Protein AF-A0A813DAJ4-F1 (afdb_monomer_lite)

Structure (mmCIF, N/CA/C/O backbone):
data_AF-A0A813DAJ4-F1
#
_entry.id   AF-A0A813DAJ4-F1
#
loop_
_atom_site.group_PDB
_atom_site.id
_atom_site.type_symbol
_atom_site.label_atom_id
_atom_site.label_alt_id
_atom_site.label_comp_id
_atom_site.label_asym_id
_atom_site.label_entity_id
_atom_site.label_seq_id
_atom_site.pdbx_PDB_ins_code
_atom_site.Cartn_x
_atom_site.Cartn_y
_atom_site.Cartn_z
_atom_site.occupancy
_atom_site.B_iso_or_equiv
_atom_site.auth_seq_id
_atom_site.auth_comp_id
_atom_site.auth_asym_id
_atom_site.auth_atom_id
_atom_site.pdbx_PDB_model_num
ATOM 1 N N . MET A 1 1 ? 4.295 21.804 25.447 1.00 29.47 1 MET A N 1
ATOM 2 C CA . MET A 1 1 ? 5.187 20.622 25.425 1.00 29.47 1 MET A CA 1
ATOM 3 C C . MET A 1 1 ? 5.574 20.317 23.984 1.00 29.47 1 MET A C 1
ATOM 5 O O . MET A 1 1 ? 4.681 19.990 23.209 1.00 29.47 1 MET A O 1
ATOM 9 N N . PRO A 1 2 ? 6.843 20.490 23.582 1.00 28.36 2 PRO A N 1
ATOM 10 C CA . PRO A 1 2 ? 7.238 20.336 22.188 1.00 28.36 2 PRO A CA 1
ATOM 11 C C . PRO A 1 2 ? 7.356 18.849 21.825 1.00 28.36 2 PRO A C 1
ATOM 13 O O . PRO A 1 2 ? 8.082 18.080 22.455 1.00 28.36 2 PRO A O 1
ATOM 16 N N . GLY A 1 3 ? 6.572 18.446 20.825 1.00 24.02 3 GLY A N 1
ATOM 17 C CA . GLY A 1 3 ? 6.503 17.087 20.307 1.00 24.02 3 GLY A CA 1
ATOM 18 C C . GLY A 1 3 ? 7.731 16.734 19.474 1.00 24.02 3 GLY A C 1
ATOM 19 O O . GLY A 1 3 ? 8.062 17.405 18.500 1.00 24.02 3 GLY A O 1
ATOM 20 N N . TRP A 1 4 ? 8.381 15.638 19.848 1.00 24.30 4 TRP A N 1
ATOM 21 C CA . TRP A 1 4 ? 9.492 15.049 19.115 1.00 24.30 4 TRP A CA 1
ATOM 22 C C . TRP A 1 4 ? 8.989 14.418 17.809 1.00 24.30 4 TRP A C 1
ATOM 24 O O . TRP A 1 4 ? 8.464 13.304 17.787 1.00 24.30 4 TRP A O 1
ATOM 34 N N . LEU A 1 5 ? 9.157 15.139 16.700 1.00 25.02 5 LEU A N 1
ATOM 35 C CA . LEU A 1 5 ? 8.985 14.626 15.342 1.00 25.02 5 LEU A CA 1
ATOM 36 C C . LEU A 1 5 ? 10.196 13.759 14.968 1.00 25.02 5 LEU A C 1
ATOM 38 O O . LEU A 1 5 ? 11.207 14.238 14.458 1.00 25.02 5 LEU A O 1
ATOM 42 N N . PHE A 1 6 ? 10.085 12.452 15.205 1.00 24.00 6 PHE A N 1
ATOM 43 C CA . PHE A 1 6 ? 11.021 11.467 14.665 1.00 24.00 6 PHE A CA 1
ATOM 44 C C . PHE A 1 6 ? 10.925 11.444 13.129 1.00 24.00 6 PHE A C 1
ATOM 46 O O . PHE A 1 6 ? 9.997 10.870 12.555 1.00 24.00 6 PHE A O 1
ATOM 53 N N . ARG A 1 7 ? 11.916 12.029 12.443 1.00 24.34 7 ARG A N 1
ATOM 54 C CA . ARG A 1 7 ? 12.156 11.799 11.010 1.00 24.34 7 ARG A CA 1
ATOM 55 C C . ARG A 1 7 ? 12.558 10.334 10.811 1.00 24.34 7 ARG A C 1
ATOM 57 O O . ARG A 1 7 ? 13.688 9.958 11.107 1.00 24.34 7 ARG A O 1
ATOM 64 N N . ARG A 1 8 ? 11.658 9.493 10.294 1.00 28.64 8 ARG A N 1
ATOM 65 C CA . ARG A 1 8 ? 12.019 8.155 9.792 1.00 28.64 8 ARG A CA 1
ATOM 66 C C . ARG A 1 8 ? 12.205 8.195 8.280 1.00 28.64 8 ARG A C 1
ATOM 68 O O . ARG A 1 8 ? 11.282 8.512 7.535 1.00 28.64 8 ARG A O 1
ATOM 75 N N . ARG A 1 9 ? 13.420 7.852 7.848 1.00 24.86 9 ARG A N 1
ATOM 76 C CA . ARG A 1 9 ? 13.786 7.567 6.458 1.00 24.86 9 ARG A CA 1
ATOM 77 C C . ARG A 1 9 ? 13.126 6.239 6.073 1.00 24.86 9 ARG A C 1
ATOM 79 O O . ARG A 1 9 ? 13.472 5.201 6.628 1.00 24.86 9 ARG A O 1
ATOM 86 N N . TRP A 1 10 ? 12.153 6.277 5.169 1.00 27.45 10 TRP A N 1
ATOM 87 C CA . TRP A 1 10 ? 11.571 5.076 4.576 1.00 27.45 10 TRP A CA 1
ATOM 88 C C . TRP A 1 10 ? 12.562 4.526 3.548 1.00 27.45 10 TRP A C 1
ATOM 90 O O . TRP A 1 10 ? 12.692 5.066 2.453 1.00 27.45 10 TRP A O 1
ATOM 100 N N . LEU A 1 11 ? 13.307 3.486 3.919 1.00 27.77 11 LEU A N 1
ATOM 101 C CA . LEU A 1 11 ? 14.041 2.664 2.960 1.00 27.77 11 LEU A CA 1
ATOM 102 C C . LEU A 1 11 ? 13.094 1.553 2.507 1.00 27.77 11 LEU A C 1
ATOM 104 O O . LEU A 1 11 ? 12.784 0.636 3.265 1.00 27.77 11 LEU A O 1
ATOM 108 N N . CYS A 1 12 ? 12.595 1.682 1.280 1.00 29.56 12 CYS A N 1
ATOM 109 C CA . CYS A 1 12 ? 11.782 0.672 0.621 1.00 29.56 12 CYS A CA 1
ATOM 110 C C . CYS A 1 12 ? 12.673 -0.543 0.304 1.00 29.56 12 CYS A C 1
ATOM 112 O O . CYS A 1 12 ? 13.347 -0.579 -0.720 1.00 29.56 12 CYS A O 1
ATOM 114 N N . HIS A 1 13 ? 12.741 -1.510 1.221 1.00 34.41 13 HIS A N 1
ATOM 115 C CA . HIS A 1 13 ? 13.302 -2.837 0.956 1.00 34.41 13 HIS A CA 1
ATOM 116 C C . HIS A 1 13 ? 12.144 -3.800 0.684 1.00 34.41 13 HIS A C 1
ATOM 118 O O . HIS A 1 13 ? 11.577 -4.389 1.603 1.00 34.41 13 HIS A O 1
ATOM 124 N N . SER A 1 14 ? 11.742 -3.933 -0.576 1.00 36.38 14 SER A N 1
ATOM 125 C CA . SER A 1 14 ? 10.711 -4.882 -0.985 1.00 36.38 14 SER A CA 1
ATOM 126 C C . SER A 1 14 ? 11.294 -6.301 -1.026 1.00 36.38 14 SER A C 1
ATOM 128 O O . SER A 1 14 ? 12.022 -6.675 -1.935 1.00 36.38 14 SER A O 1
ATOM 130 N N . GLY A 1 15 ? 10.922 -7.146 -0.059 1.00 35.09 15 GLY A N 1
ATOM 131 C CA . GLY A 1 15 ? 11.171 -8.600 -0.070 1.00 35.09 15 GLY A CA 1
ATOM 132 C C . GLY A 1 15 ? 10.352 -9.369 -1.122 1.00 35.09 15 GLY A C 1
ATOM 133 O O . GLY A 1 15 ? 10.035 -10.539 -0.930 1.00 35.09 15 GLY A O 1
ATOM 134 N N . VAL A 1 16 ? 9.971 -8.704 -2.216 1.00 40.50 16 VAL A N 1
ATOM 135 C CA . VAL A 1 16 ? 9.106 -9.209 -3.298 1.00 40.50 16 VAL A CA 1
ATOM 136 C C . VAL A 1 16 ? 9.900 -10.071 -4.299 1.00 40.50 16 VAL A C 1
ATOM 138 O O . VAL A 1 16 ? 9.327 -10.848 -5.061 1.00 40.50 16 VAL A O 1
ATOM 141 N N . GLU A 1 17 ? 11.234 -10.010 -4.251 1.00 37.03 17 GLU A N 1
ATOM 142 C CA . GLU A 1 17 ? 12.135 -10.541 -5.284 1.00 37.03 17 GLU A CA 1
ATOM 143 C C . GLU A 1 17 ? 12.128 -12.074 -5.428 1.00 37.03 17 GLU A C 1
ATOM 145 O O . GLU A 1 17 ? 12.332 -12.580 -6.529 1.00 37.03 17 GLU A O 1
ATOM 150 N N . LYS A 1 18 ? 11.856 -12.836 -4.355 1.00 36.94 18 LYS A N 1
ATOM 151 C CA . LYS A 1 18 ? 11.845 -14.313 -4.419 1.00 36.94 18 LYS A CA 1
ATOM 152 C C . LYS A 1 18 ? 10.540 -14.901 -4.972 1.00 36.94 18 LYS A C 1
ATOM 154 O O . LYS A 1 18 ? 10.576 -15.981 -5.551 1.00 36.94 18 LYS A O 1
ATOM 159 N N . LYS A 1 19 ? 9.400 -14.208 -4.831 1.00 38.75 19 LYS A N 1
ATOM 160 C CA . LYS A 1 19 ? 8.083 -14.727 -5.262 1.00 38.75 19 LYS A CA 1
ATOM 161 C C . LYS A 1 19 ? 7.852 -14.592 -6.776 1.00 38.75 19 LYS A C 1
ATOM 163 O O . LYS A 1 19 ? 7.187 -15.439 -7.364 1.00 38.75 19 LYS A O 1
ATOM 168 N N . TRP A 1 20 ? 8.461 -13.596 -7.426 1.00 39.12 20 TRP A N 1
ATOM 169 C CA . TRP A 1 20 ? 8.343 -13.372 -8.879 1.00 39.12 20 TRP A CA 1
ATOM 170 C C . TRP A 1 20 ? 8.865 -14.543 -9.735 1.00 39.12 20 TRP A C 1
ATOM 172 O O . TRP A 1 20 ? 8.300 -14.850 -10.783 1.00 39.12 20 TRP A O 1
ATOM 182 N N . LEU A 1 21 ? 9.920 -15.226 -9.276 1.00 36.81 21 LEU A N 1
ATOM 183 C CA . LEU A 1 21 ? 10.571 -16.318 -10.015 1.00 36.81 21 LEU A CA 1
ATOM 184 C C . LEU A 1 21 ? 9.794 -17.644 -9.982 1.00 36.81 21 LEU A C 1
ATOM 186 O O . LEU A 1 21 ? 10.039 -18.497 -10.825 1.00 36.81 21 LEU A O 1
ATOM 190 N N . GLN A 1 22 ? 8.874 -17.828 -9.030 1.00 39.41 22 GLN A N 1
ATOM 191 C CA . GLN A 1 22 ? 8.074 -19.056 -8.916 1.00 39.41 22 GLN A CA 1
ATOM 192 C C . GLN A 1 22 ? 6.700 -18.941 -9.592 1.00 39.41 22 GLN A C 1
ATOM 194 O O . GLN A 1 22 ? 6.126 -19.956 -9.970 1.00 39.41 22 GLN A O 1
ATOM 199 N N . ALA A 1 23 ? 6.169 -17.724 -9.754 1.00 38.00 23 ALA A N 1
ATOM 200 C CA . ALA A 1 23 ? 4.811 -17.504 -10.258 1.00 38.00 23 ALA A CA 1
ATOM 201 C C . ALA A 1 23 ? 4.714 -17.395 -11.789 1.00 38.00 23 ALA A C 1
ATOM 203 O O . ALA A 1 23 ? 3.631 -17.553 -12.348 1.00 38.00 23 ALA A O 1
ATOM 204 N N . THR A 1 24 ? 5.825 -17.136 -12.482 1.00 37.53 24 THR A N 1
ATOM 205 C CA . THR A 1 24 ? 5.839 -17.078 -13.946 1.00 37.53 24 THR A CA 1
ATOM 206 C C . THR A 1 24 ? 6.279 -18.434 -14.495 1.00 37.53 24 THR A C 1
ATOM 208 O O . THR A 1 24 ? 7.462 -18.715 -14.661 1.00 37.53 24 THR A O 1
ATOM 211 N N . GLY A 1 25 ? 5.319 -19.323 -14.747 1.00 35.84 25 GLY A N 1
ATOM 212 C CA . GLY A 1 25 ? 5.537 -20.452 -15.647 1.00 35.84 25 GLY A CA 1
ATOM 213 C C . GLY A 1 25 ? 5.698 -19.903 -17.061 1.00 35.84 25 GLY A C 1
ATOM 214 O O . GLY A 1 25 ? 4.705 -19.716 -17.754 1.00 35.84 25 GLY A O 1
ATOM 215 N N . TRP A 1 26 ? 6.926 -19.564 -17.457 1.00 40.44 26 TRP A N 1
ATOM 216 C CA . TRP A 1 26 ? 7.232 -19.126 -18.820 1.00 40.44 26 TRP A CA 1
ATOM 217 C C . TRP A 1 26 ? 7.076 -20.327 -19.765 1.00 40.44 26 TRP A C 1
ATOM 219 O O . TRP A 1 26 ? 7.840 -21.288 -19.633 1.00 40.44 26 TRP A O 1
ATOM 229 N N . PRO A 1 27 ? 6.127 -20.318 -20.717 1.00 32.41 27 PRO A N 1
ATOM 230 C CA . PRO A 1 27 ? 6.049 -21.376 -21.709 1.00 32.41 27 PRO A CA 1
ATOM 231 C C . PRO A 1 27 ? 7.229 -21.208 -22.679 1.00 32.41 27 PRO A C 1
ATOM 233 O O . PRO A 1 27 ? 7.317 -20.203 -23.378 1.00 32.41 27 PRO A O 1
ATOM 236 N N . GLY A 1 28 ? 8.160 -22.172 -22.697 1.00 34.47 28 GLY A N 1
ATOM 237 C CA . GLY A 1 28 ? 9.144 -22.297 -23.785 1.00 34.47 28 GLY A CA 1
ATOM 238 C C . GLY A 1 28 ? 10.635 -22.385 -23.434 1.00 34.47 28 GLY A C 1
ATOM 239 O O . GLY A 1 28 ? 11.449 -22.300 -24.349 1.00 34.47 28 GLY A O 1
ATOM 240 N N . LEU A 1 29 ? 11.045 -22.577 -22.174 1.00 32.44 29 LEU A N 1
ATOM 241 C CA . LEU A 1 29 ? 12.466 -22.798 -21.843 1.00 32.44 29 LEU A CA 1
ATOM 242 C C . LEU A 1 29 ? 12.697 -24.155 -21.174 1.00 32.44 29 LEU A C 1
ATOM 244 O O . LEU A 1 29 ? 12.070 -24.488 -20.170 1.00 32.44 29 LEU A O 1
ATOM 248 N N . SER A 1 30 ? 13.610 -24.941 -21.752 1.00 32.84 30 SER A N 1
ATOM 249 C CA . SER A 1 30 ? 13.947 -26.283 -21.284 1.00 32.84 30 SER A CA 1
ATOM 250 C C . SER A 1 30 ? 14.668 -26.264 -19.920 1.00 32.84 30 SER A C 1
ATOM 252 O O . SER A 1 30 ? 15.433 -25.336 -19.632 1.00 32.84 30 SER A O 1
ATOM 254 N N . PRO A 1 31 ? 14.493 -27.295 -19.067 1.00 33.75 31 PRO A N 1
ATOM 255 C CA . PRO A 1 31 ? 15.014 -27.303 -17.691 1.00 33.75 31 PRO A CA 1
ATOM 256 C C . PRO A 1 31 ? 16.548 -27.374 -17.532 1.00 33.75 31 PRO A C 1
ATOM 258 O O . PRO A 1 31 ? 17.041 -27.334 -16.403 1.00 33.75 31 PRO A O 1
ATOM 261 N N . SER A 1 32 ? 17.327 -27.489 -18.614 1.00 30.53 32 SER A N 1
ATOM 262 C CA . SER A 1 32 ? 18.745 -27.887 -18.570 1.00 30.53 32 SER A CA 1
ATOM 263 C C . SER A 1 32 ? 19.776 -26.745 -18.568 1.00 30.53 32 SER A C 1
ATOM 265 O O . SER A 1 32 ? 20.974 -27.004 -18.654 1.00 30.53 32 SER A O 1
ATOM 267 N N . ARG A 1 33 ? 19.375 -25.476 -18.397 1.00 35.00 33 ARG A N 1
ATOM 268 C CA . ARG A 1 33 ? 20.321 -24.350 -18.215 1.00 35.00 33 ARG A CA 1
ATOM 269 C C . ARG A 1 33 ? 19.955 -23.460 -17.027 1.00 35.00 33 ARG A C 1
ATOM 271 O O . ARG A 1 33 ? 19.502 -22.333 -17.199 1.00 35.00 33 ARG A O 1
ATOM 278 N N . ARG A 1 34 ? 20.223 -23.920 -15.802 1.00 39.16 34 ARG A N 1
ATOM 279 C CA . ARG A 1 34 ? 20.271 -23.033 -14.623 1.00 39.16 34 ARG A CA 1
ATOM 280 C C . ARG A 1 34 ? 21.633 -22.338 -14.543 1.00 39.16 34 ARG A C 1
ATOM 282 O O . ARG A 1 34 ? 22.465 -22.664 -13.706 1.00 39.16 34 ARG A O 1
ATOM 289 N N . LEU A 1 35 ? 21.864 -21.378 -15.438 1.00 34.12 35 LEU A N 1
ATOM 290 C CA . LEU A 1 35 ? 22.894 -20.354 -15.244 1.00 34.12 35 LEU A CA 1
ATOM 291 C C . LEU A 1 35 ? 22.367 -19.340 -14.223 1.00 34.12 35 LEU A C 1
ATOM 293 O O . LEU A 1 35 ? 21.232 -18.886 -14.352 1.00 34.12 35 LEU A O 1
ATOM 297 N N . GLY A 1 36 ? 23.185 -19.004 -13.223 1.00 35.69 36 GLY A N 1
ATOM 298 C CA . GLY A 1 36 ? 22.842 -18.124 -12.102 1.00 35.69 36 GLY A CA 1
ATOM 299 C C . GLY A 1 36 ? 22.086 -16.860 -12.520 1.00 35.69 36 GLY A C 1
ATOM 300 O O . GLY A 1 36 ? 22.655 -15.894 -13.028 1.00 35.69 36 GLY A O 1
ATOM 301 N N . THR A 1 37 ? 20.776 -16.864 -12.298 1.00 36.06 37 THR A N 1
ATOM 302 C CA . THR A 1 37 ? 19.895 -15.719 -12.509 1.00 36.06 37 THR A CA 1
ATOM 303 C C . THR A 1 37 ? 19.961 -14.808 -11.292 1.00 36.06 37 THR A C 1
ATOM 305 O O . THR A 1 37 ? 19.259 -15.025 -10.308 1.00 36.06 37 THR A O 1
ATOM 308 N N . LEU A 1 38 ? 20.789 -13.764 -11.360 1.00 38.34 38 LEU A N 1
ATOM 309 C CA . LEU A 1 38 ? 20.642 -12.613 -10.468 1.00 38.34 38 LEU A CA 1
ATOM 310 C C . LEU A 1 38 ? 19.356 -11.849 -10.851 1.00 38.34 38 LEU A C 1
ATOM 312 O O . LEU A 1 38 ? 19.218 -11.475 -12.024 1.00 38.34 38 LEU A O 1
ATOM 316 N N . PRO A 1 39 ? 18.415 -11.619 -9.914 1.00 45.62 39 PRO A N 1
ATOM 317 C CA . PRO A 1 39 ? 17.116 -11.021 -10.210 1.00 45.62 39 PRO A CA 1
ATOM 318 C C . PRO A 1 39 ? 17.247 -9.556 -10.642 1.00 45.62 39 PRO A C 1
ATOM 320 O O . PRO A 1 39 ? 18.078 -8.817 -10.120 1.00 45.62 39 PRO A O 1
ATOM 323 N N . CYS A 1 40 ? 16.386 -9.120 -11.570 1.00 41.97 40 CYS A N 1
ATOM 324 C CA . CYS A 1 40 ? 16.317 -7.762 -12.138 1.00 41.97 40 CYS A CA 1
ATOM 325 C C . CYS A 1 40 ? 16.299 -6.635 -11.077 1.00 41.97 40 CYS A C 1
ATOM 327 O O . CYS A 1 40 ? 16.718 -5.508 -11.338 1.00 41.97 40 CYS A O 1
ATOM 329 N N . CYS A 1 41 ? 15.847 -6.945 -9.864 1.00 38.50 41 CYS A N 1
ATOM 330 C CA . CYS A 1 41 ? 15.746 -6.024 -8.738 1.00 38.50 41 CYS A CA 1
ATOM 331 C C . CYS A 1 41 ? 17.099 -5.755 -8.041 1.00 38.50 41 CYS A C 1
ATOM 333 O O . CYS A 1 41 ? 17.358 -4.616 -7.648 1.00 38.50 41 CYS A O 1
ATOM 335 N N . PHE A 1 42 ? 18.017 -6.733 -8.022 1.00 41.75 42 PHE A N 1
ATOM 336 C CA . PHE A 1 42 ? 19.390 -6.569 -7.516 1.00 41.75 42 PHE A CA 1
ATOM 337 C C . PHE A 1 42 ? 20.167 -5.517 -8.332 1.00 41.75 42 PHE A C 1
ATOM 339 O O . PHE A 1 42 ? 20.912 -4.697 -7.795 1.00 41.75 42 PHE A O 1
ATOM 346 N N . TRP A 1 43 ? 19.912 -5.475 -9.643 1.00 52.84 43 TRP A N 1
ATOM 347 C CA . TRP A 1 43 ? 20.501 -4.511 -10.579 1.00 52.84 43 TRP A CA 1
ATOM 348 C C . TRP A 1 43 ? 19.931 -3.097 -10.404 1.00 52.84 43 TRP A C 1
ATOM 350 O O . TRP A 1 43 ? 20.663 -2.109 -10.474 1.00 52.84 43 TRP A O 1
ATOM 360 N N . TRP A 1 44 ? 18.631 -2.987 -10.109 1.00 50.50 44 TRP A N 1
ATOM 361 C CA . TRP A 1 44 ? 17.992 -1.698 -9.835 1.00 50.50 44 TRP A CA 1
ATOM 362 C C . TRP A 1 44 ? 18.438 -1.105 -8.493 1.00 50.50 44 TRP A C 1
ATOM 364 O O . TRP A 1 44 ? 18.618 0.108 -8.392 1.00 50.50 44 TRP A O 1
ATOM 374 N N . TRP A 1 45 ? 18.674 -1.942 -7.477 1.00 46.94 45 TRP A N 1
ATOM 375 C CA . TRP A 1 45 ? 19.247 -1.504 -6.202 1.00 46.94 45 TRP A CA 1
ATOM 376 C C . TRP A 1 45 ? 20.631 -0.871 -6.390 1.00 46.94 45 TRP A C 1
ATOM 378 O O . TRP A 1 45 ? 20.878 0.201 -5.836 1.00 46.94 45 TRP A O 1
ATOM 388 N N . HIS A 1 46 ? 21.486 -1.448 -7.245 1.00 51.50 46 HIS A N 1
ATOM 389 C CA . HIS A 1 46 ? 22.753 -0.820 -7.636 1.00 51.50 46 HIS A CA 1
ATOM 390 C C . HIS A 1 46 ? 22.521 0.531 -8.331 1.00 51.50 46 HIS A C 1
ATOM 392 O O . HIS A 1 46 ? 23.031 1.538 -7.851 1.00 51.50 46 HIS A O 1
ATOM 398 N N . LEU A 1 47 ? 21.663 0.610 -9.356 1.00 51.03 47 LEU A N 1
ATOM 399 C CA . LEU A 1 47 ? 21.304 1.876 -10.027 1.00 51.03 47 LEU A CA 1
ATOM 400 C C . LEU A 1 47 ? 20.727 2.956 -9.086 1.00 51.03 47 LEU A C 1
ATOM 402 O O . LEU A 1 47 ? 20.917 4.150 -9.326 1.00 51.03 47 LEU A O 1
ATOM 406 N N . CYS A 1 48 ? 20.019 2.566 -8.023 1.00 46.94 48 CYS A N 1
ATOM 407 C CA . CYS A 1 48 ? 19.496 3.470 -6.992 1.00 46.94 48 CYS A CA 1
ATOM 408 C C . CYS A 1 48 ? 20.552 3.873 -5.950 1.00 46.94 48 CYS A C 1
ATOM 410 O O . CYS A 1 48 ? 20.516 5.001 -5.469 1.00 46.94 48 CYS A O 1
ATOM 412 N N . LYS A 1 49 ? 21.517 3.009 -5.610 1.00 51.16 49 LYS A N 1
ATOM 413 C CA . LYS A 1 49 ? 22.626 3.356 -4.698 1.00 51.16 49 LYS A CA 1
ATOM 414 C C . LYS A 1 49 ? 23.545 4.429 -5.292 1.00 51.16 49 LYS A C 1
ATOM 416 O O . LYS A 1 49 ? 24.117 5.237 -4.561 1.00 51.16 49 LYS A O 1
ATOM 421 N N . LEU A 1 50 ? 23.651 4.460 -6.617 1.00 46.66 50 LEU A N 1
ATOM 422 C CA . LEU A 1 50 ? 24.499 5.389 -7.360 1.00 46.66 50 LEU A CA 1
ATOM 423 C C . LEU A 1 50 ? 24.009 6.846 -7.319 1.00 46.66 50 LEU A C 1
ATOM 425 O O . LEU A 1 50 ? 24.805 7.745 -7.557 1.00 46.66 50 LEU A O 1
ATOM 429 N N . SER A 1 51 ? 22.754 7.122 -6.943 1.00 47.25 51 SER A N 1
ATOM 430 C CA . SER A 1 51 ? 22.273 8.507 -6.789 1.00 47.25 51 SER A CA 1
ATOM 431 C C . SER A 1 51 ? 22.759 9.202 -5.509 1.00 47.25 51 SER A C 1
ATOM 433 O O . SER A 1 51 ? 22.512 10.393 -5.347 1.00 47.25 51 SER A O 1
ATOM 435 N N . GLY A 1 52 ? 23.395 8.470 -4.584 1.00 48.88 52 GLY A N 1
ATOM 436 C CA . GLY A 1 52 ? 23.962 9.015 -3.342 1.00 48.88 52 GLY A CA 1
ATOM 437 C C . GLY A 1 52 ? 25.488 9.164 -3.341 1.00 48.88 52 GLY A C 1
ATOM 438 O O . GLY A 1 52 ? 26.029 9.736 -2.399 1.00 48.88 52 GLY A O 1
ATOM 439 N N . LYS A 1 53 ? 26.179 8.651 -4.366 1.00 49.03 53 LYS A N 1
ATOM 440 C CA . LYS A 1 53 ? 27.627 8.818 -4.563 1.00 49.03 53 LYS A CA 1
ATOM 441 C C . LYS A 1 53 ? 27.876 9.971 -5.540 1.00 49.03 53 LYS A C 1
ATOM 443 O O . LYS A 1 53 ? 27.018 10.262 -6.372 1.00 49.03 53 LYS A O 1
ATOM 448 N N . GLY A 1 54 ? 29.032 10.634 -5.455 1.00 54.69 54 GLY A N 1
ATOM 449 C CA . GLY A 1 54 ? 29.427 11.646 -6.442 1.00 54.69 54 GLY A CA 1
ATOM 450 C C . GLY A 1 54 ? 29.311 11.091 -7.869 1.00 54.69 54 GLY A C 1
ATOM 451 O O . GLY A 1 54 ? 29.655 9.931 -8.111 1.00 54.69 54 GLY A O 1
ATOM 452 N N . GLY A 1 55 ? 28.800 11.896 -8.808 1.00 60.34 55 GLY A N 1
ATOM 453 C CA . GLY A 1 55 ? 28.387 11.429 -10.141 1.00 60.34 55 GLY A CA 1
ATOM 454 C C . GLY A 1 55 ? 29.463 10.665 -10.927 1.00 60.34 55 GLY A C 1
ATOM 455 O O . GLY A 1 55 ? 29.133 9.775 -11.704 1.00 60.34 55 GLY A O 1
ATOM 456 N N . SER A 1 56 ? 30.747 10.934 -10.677 1.00 64.62 56 SER A N 1
ATOM 457 C CA . SER A 1 56 ? 31.879 10.277 -11.343 1.00 64.62 56 SER A CA 1
ATOM 458 C C . SER A 1 56 ? 32.193 8.861 -10.832 1.00 64.62 56 SER A C 1
ATOM 460 O O . SER A 1 56 ? 32.718 8.039 -11.581 1.00 64.62 56 SER A O 1
ATOM 462 N N . GLU A 1 57 ? 31.894 8.536 -9.571 1.00 67.69 57 GLU A N 1
ATOM 463 C CA . GLU A 1 57 ? 32.072 7.179 -9.024 1.00 67.69 57 GLU A CA 1
ATOM 464 C C . GLU A 1 57 ? 30.901 6.281 -9.430 1.00 67.69 57 GLU A C 1
ATOM 466 O O . GLU A 1 57 ? 31.090 5.127 -9.811 1.00 67.69 57 GLU A O 1
ATOM 471 N N . ALA A 1 58 ? 29.697 6.856 -9.433 1.00 65.69 58 ALA A N 1
ATOM 472 C CA . ALA A 1 58 ? 28.495 6.201 -9.916 1.00 65.69 58 ALA A CA 1
ATOM 473 C C . ALA A 1 58 ? 28.625 5.716 -11.368 1.00 65.69 58 ALA A C 1
ATOM 475 O O . ALA A 1 58 ? 28.202 4.611 -11.712 1.00 65.69 58 ALA A O 1
ATOM 476 N N . MET A 1 59 ? 29.242 6.550 -12.203 1.00 66.00 59 MET A N 1
ATOM 477 C CA . MET A 1 59 ? 29.430 6.274 -13.619 1.00 66.00 59 MET A CA 1
ATOM 478 C C . MET A 1 59 ? 30.416 5.136 -13.876 1.00 66.00 59 MET A C 1
ATOM 480 O O . MET A 1 59 ? 30.107 4.239 -14.654 1.00 66.00 59 MET A O 1
ATOM 484 N N . ARG A 1 60 ? 31.553 5.143 -13.163 1.00 68.88 60 ARG A N 1
ATOM 485 C CA . ARG A 1 60 ? 32.608 4.123 -13.283 1.00 68.88 60 ARG A CA 1
ATOM 486 C C . ARG A 1 60 ? 32.134 2.726 -12.892 1.00 68.88 60 ARG A C 1
ATOM 488 O O . ARG A 1 60 ? 32.589 1.730 -13.443 1.00 68.88 60 ARG A O 1
ATOM 495 N N . GLU A 1 61 ? 31.221 2.643 -11.930 1.00 67.31 61 GLU A N 1
ATOM 496 C CA . GLU A 1 61 ? 30.615 1.369 -11.550 1.00 67.31 61 GLU A CA 1
ATOM 497 C C . GLU A 1 61 ? 29.608 0.890 -12.605 1.00 67.31 61 GLU A C 1
ATOM 499 O O . GLU A 1 61 ? 29.546 -0.299 -12.911 1.00 67.31 61 GLU A O 1
ATOM 504 N N . LEU A 1 62 ? 28.852 1.811 -13.216 1.00 65.81 62 LEU A N 1
ATOM 505 C CA . LEU A 1 62 ? 27.925 1.465 -14.294 1.00 65.81 62 LEU A CA 1
ATOM 506 C C . LEU A 1 62 ? 28.643 0.935 -15.526 1.00 65.81 62 LEU A C 1
ATOM 508 O O . LEU A 1 62 ? 28.204 -0.073 -16.076 1.00 65.81 62 LEU A O 1
ATOM 512 N N . ASP A 1 63 ? 29.732 1.562 -15.965 1.00 67.50 63 ASP A N 1
ATOM 513 C CA . ASP A 1 63 ? 30.402 1.109 -17.184 1.00 67.50 63 ASP A CA 1
ATOM 514 C C . ASP A 1 63 ? 31.328 -0.102 -17.005 1.00 67.50 63 ASP A C 1
ATOM 516 O O . ASP A 1 63 ? 31.595 -0.792 -17.987 1.00 67.50 63 ASP A O 1
ATOM 520 N N . ARG A 1 64 ? 31.655 -0.503 -15.769 1.00 67.94 64 ARG A N 1
ATOM 521 C CA . ARG A 1 64 ? 32.185 -1.857 -15.492 1.00 67.94 64 ARG A CA 1
ATOM 522 C C . ARG A 1 64 ? 31.141 -2.959 -15.636 1.00 67.94 64 ARG A C 1
ATOM 524 O O . ARG A 1 64 ? 31.470 -4.093 -15.976 1.00 67.94 64 ARG A O 1
ATOM 531 N N . VAL A 1 65 ? 29.891 -2.644 -15.317 1.00 68.56 65 VAL A N 1
ATOM 532 C CA . VAL A 1 65 ? 28.850 -3.645 -15.072 1.00 68.56 65 VAL A CA 1
ATOM 533 C C . VAL A 1 65 ? 27.870 -3.753 -16.248 1.00 68.56 65 VAL A C 1
ATOM 535 O O . VAL A 1 65 ? 27.241 -4.804 -16.420 1.00 68.56 65 VAL A O 1
ATOM 538 N N . TRP A 1 66 ? 27.763 -2.717 -17.092 1.00 74.19 66 TRP A N 1
ATOM 539 C CA . TRP A 1 66 ? 26.805 -2.676 -18.196 1.00 74.19 66 TRP A CA 1
ATOM 540 C C . TRP A 1 66 ? 27.248 -3.476 -19.423 1.00 74.19 66 TRP A C 1
ATOM 542 O O . TRP A 1 66 ? 28.011 -3.014 -20.267 1.00 74.19 66 TRP A O 1
ATOM 552 N N . THR A 1 67 ? 26.739 -4.702 -19.541 1.00 77.12 67 THR A N 1
ATOM 553 C CA . THR A 1 67 ? 27.098 -5.637 -20.623 1.00 77.12 67 THR A CA 1
ATOM 554 C C . THR A 1 67 ? 26.072 -5.639 -21.760 1.00 77.12 67 THR A C 1
ATOM 556 O O . THR A 1 67 ? 24.897 -5.340 -21.546 1.00 77.12 67 THR A O 1
ATOM 559 N N . ARG A 1 68 ? 26.466 -6.102 -22.962 1.00 76.44 68 ARG A N 1
ATOM 560 C CA . ARG A 1 68 ? 25.537 -6.327 -24.098 1.00 76.44 68 ARG A CA 1
ATOM 561 C C . ARG A 1 68 ? 24.287 -7.125 -23.694 1.00 76.44 68 ARG A C 1
ATOM 563 O O . ARG A 1 68 ? 23.192 -6.835 -24.159 1.00 76.44 68 ARG A O 1
ATOM 570 N N . ARG A 1 69 ? 24.431 -8.088 -22.773 1.00 79.56 69 ARG A N 1
ATOM 571 C CA . ARG A 1 69 ? 23.317 -8.902 -22.253 1.00 79.56 69 ARG A CA 1
ATOM 572 C C . ARG A 1 69 ? 22.268 -8.072 -21.504 1.00 79.56 69 ARG A C 1
ATOM 574 O O . ARG A 1 69 ? 21.089 -8.412 -21.549 1.00 79.56 69 ARG A O 1
ATOM 581 N N . GLN A 1 70 ? 22.674 -7.010 -20.808 1.00 79.44 70 GLN A N 1
ATOM 582 C CA . GLN A 1 70 ? 21.749 -6.129 -20.090 1.00 79.44 70 GLN A CA 1
ATOM 583 C C . GLN A 1 70 ? 20.983 -5.225 -21.051 1.00 79.44 70 GLN A C 1
ATOM 585 O O . GLN A 1 70 ? 19.765 -5.134 -20.927 1.00 79.44 70 GLN A O 1
ATOM 590 N N . SER A 1 71 ? 21.657 -4.663 -22.058 1.00 82.50 71 SER A N 1
ATOM 591 C CA . SER A 1 71 ? 20.995 -3.913 -23.132 1.00 82.50 71 SER A CA 1
ATOM 592 C C . SER A 1 71 ? 19.948 -4.760 -23.862 1.00 82.50 71 SER A C 1
ATOM 594 O O . SER A 1 71 ? 18.818 -4.310 -24.030 1.00 82.50 71 SER A O 1
ATOM 596 N N . SER A 1 72 ? 20.256 -6.017 -24.207 1.00 82.50 72 SER A N 1
ATOM 597 C CA . SER A 1 72 ? 19.276 -6.917 -24.840 1.00 82.50 72 SER A CA 1
ATOM 598 C C . SER A 1 72 ? 18.058 -7.193 -23.951 1.00 82.50 72 SER A C 1
ATOM 600 O O . SER A 1 72 ? 16.930 -7.203 -24.436 1.00 82.50 72 SER A O 1
ATOM 602 N N . ARG A 1 73 ? 18.252 -7.381 -22.638 1.00 85.06 73 ARG A N 1
ATOM 603 C CA . ARG A 1 73 ? 17.136 -7.575 -21.693 1.00 85.06 73 ARG A CA 1
ATOM 604 C C . ARG A 1 73 ? 16.293 -6.315 -21.531 1.00 85.06 73 ARG A C 1
ATOM 606 O O . ARG A 1 73 ? 15.072 -6.409 -21.521 1.00 85.06 73 ARG A O 1
ATOM 613 N N . ALA A 1 74 ? 16.933 -5.153 -21.411 1.00 85.31 74 ALA A N 1
ATOM 614 C CA . ALA A 1 74 ? 16.237 -3.875 -21.342 1.00 85.31 74 ALA A CA 1
ATOM 615 C C . ALA A 1 74 ? 15.422 -3.626 -22.618 1.00 85.31 74 ALA A C 1
ATOM 617 O O . ALA A 1 74 ? 14.275 -3.211 -22.521 1.00 85.31 74 ALA A O 1
ATOM 618 N N . SER A 1 75 ? 15.972 -3.974 -23.786 1.00 85.62 75 SER A N 1
ATOM 619 C CA . SER A 1 75 ? 15.272 -3.897 -25.072 1.00 85.62 75 SER A CA 1
ATOM 620 C C . SER A 1 75 ? 14.029 -4.787 -25.101 1.00 85.62 75 SER A C 1
ATOM 622 O O . SER A 1 75 ? 12.956 -4.308 -25.452 1.00 85.62 75 SER A O 1
ATOM 624 N N . LEU A 1 76 ? 14.138 -6.043 -24.654 1.00 86.19 76 LEU A N 1
ATOM 625 C CA . LEU A 1 76 ? 12.992 -6.952 -24.575 1.00 86.19 76 LEU A CA 1
ATOM 626 C C . LEU A 1 76 ? 11.907 -6.422 -23.625 1.00 86.19 76 LEU A C 1
ATOM 628 O O . LEU A 1 76 ? 10.728 -6.467 -23.953 1.00 86.19 76 LEU A O 1
ATOM 632 N N . LEU A 1 77 ? 12.296 -5.893 -22.461 1.00 82.81 77 LEU A N 1
ATOM 633 C CA . LEU A 1 77 ? 11.355 -5.330 -21.486 1.00 82.81 77 LEU A CA 1
ATOM 634 C C . LEU A 1 77 ? 10.727 -4.013 -21.962 1.00 82.81 77 LEU A C 1
ATOM 636 O O . LEU A 1 77 ? 9.576 -3.744 -21.637 1.00 82.81 77 LEU A O 1
ATOM 640 N N . ALA A 1 78 ? 11.453 -3.206 -22.738 1.00 84.62 78 ALA A N 1
ATOM 641 C CA . ALA A 1 78 ? 10.966 -1.939 -23.281 1.00 84.62 78 ALA A CA 1
ATOM 642 C C . ALA A 1 78 ? 9.831 -2.112 -24.305 1.00 84.62 78 ALA A C 1
ATOM 644 O O . ALA A 1 78 ? 9.112 -1.153 -24.567 1.00 84.62 78 ALA A O 1
ATOM 645 N N . GLN A 1 79 ? 9.655 -3.315 -24.861 1.00 83.38 79 GLN A N 1
ATOM 646 C CA . GLN A 1 79 ? 8.540 -3.641 -25.759 1.00 83.38 79 GLN A CA 1
ATOM 647 C C . GLN A 1 79 ? 7.189 -3.683 -25.031 1.00 83.38 79 GLN A C 1
ATOM 649 O O . GLN A 1 79 ? 6.143 -3.642 -25.673 1.00 83.38 79 GLN A O 1
ATOM 654 N N . TRP A 1 80 ? 7.200 -3.760 -23.698 1.00 77.94 80 TRP A N 1
ATOM 655 C CA . TRP A 1 80 ? 5.995 -3.870 -22.889 1.00 77.94 80 TRP A CA 1
ATOM 656 C C . TRP A 1 80 ? 5.621 -2.496 -22.317 1.00 77.94 80 TRP A C 1
ATOM 658 O O . TRP A 1 80 ? 6.501 -1.791 -21.808 1.00 77.94 80 TRP A O 1
ATOM 668 N N . PRO A 1 81 ? 4.334 -2.104 -22.353 1.00 68.25 81 PRO A N 1
ATOM 669 C CA . PRO A 1 81 ? 3.875 -0.876 -21.718 1.00 68.25 81 PRO A CA 1
ATOM 670 C C . PRO A 1 81 ? 4.093 -0.968 -20.204 1.00 68.25 81 PRO A C 1
ATOM 672 O O . PRO A 1 81 ? 3.400 -1.700 -19.498 1.00 68.25 81 PRO A O 1
ATOM 675 N N . ALA A 1 82 ? 5.085 -0.247 -19.691 1.00 72.56 82 ALA A N 1
ATOM 676 C CA . ALA A 1 82 ? 5.419 -0.221 -18.277 1.00 72.56 82 ALA A CA 1
ATOM 677 C C . ALA A 1 82 ? 5.750 1.210 -17.854 1.00 72.56 82 ALA A C 1
ATOM 679 O O . ALA A 1 82 ? 6.271 2.004 -18.631 1.00 72.56 82 ALA A O 1
ATOM 680 N N . MET A 1 83 ? 5.574 1.533 -16.569 1.00 69.25 83 MET A N 1
ATOM 681 C CA . MET A 1 83 ? 6.012 2.831 -16.024 1.00 69.25 83 MET A CA 1
ATOM 682 C C . MET A 1 83 ? 7.490 3.150 -16.272 1.00 69.25 83 MET A C 1
ATOM 684 O O . MET A 1 83 ? 7.919 4.289 -16.109 1.00 69.25 83 MET A O 1
ATOM 688 N N . LYS A 1 84 ? 8.284 2.121 -16.584 1.00 83.44 84 LYS A N 1
ATOM 689 C CA . LYS A 1 84 ? 9.718 2.231 -16.799 1.00 83.44 84 LYS A CA 1
ATOM 690 C C . LYS A 1 84 ? 10.120 2.214 -18.272 1.00 83.44 84 LYS A C 1
ATOM 692 O O . LYS A 1 84 ? 11.310 2.095 -18.535 1.00 83.44 84 LYS A O 1
ATOM 697 N N . THR A 1 85 ? 9.185 2.292 -19.224 1.00 86.75 85 THR A N 1
ATOM 698 C CA . THR A 1 85 ? 9.497 2.136 -20.655 1.00 86.75 85 THR A CA 1
ATOM 699 C C . THR A 1 85 ? 10.551 3.139 -21.122 1.00 86.75 85 THR A C 1
ATOM 701 O O . THR A 1 85 ? 11.556 2.712 -21.680 1.00 86.75 85 THR A O 1
ATOM 704 N N . ALA A 1 86 ? 10.424 4.429 -20.792 1.00 89.75 86 ALA A N 1
ATOM 705 C CA . ALA A 1 86 ? 11.438 5.430 -21.141 1.00 89.75 86 ALA A CA 1
ATOM 706 C C . ALA A 1 86 ? 12.817 5.104 -20.533 1.00 89.75 86 ALA A C 1
ATOM 708 O O . ALA A 1 86 ? 13.837 5.128 -21.221 1.00 89.75 86 ALA A O 1
ATOM 709 N N . GLN A 1 87 ? 12.869 4.713 -19.253 1.00 91.06 87 GLN A N 1
ATOM 710 C CA . GLN A 1 87 ? 14.124 4.323 -18.603 1.00 91.06 87 GLN A CA 1
ATOM 711 C C . GLN A 1 87 ? 14.714 3.040 -19.209 1.00 91.06 87 GLN A C 1
ATOM 713 O O . GLN A 1 87 ? 15.933 2.921 -19.317 1.00 91.06 87 GLN A O 1
ATOM 718 N N . LEU A 1 88 ? 13.870 2.083 -19.597 1.00 90.31 88 LEU A N 1
ATOM 719 C CA . LEU A 1 88 ? 14.274 0.828 -20.228 1.00 90.31 88 LEU A CA 1
ATOM 720 C C . LEU A 1 88 ? 14.768 1.051 -21.657 1.00 90.31 88 LEU A C 1
ATOM 722 O O . LEU A 1 88 ? 15.735 0.409 -22.045 1.00 90.31 88 LEU A O 1
ATOM 726 N N . GLN A 1 89 ? 14.173 1.974 -22.412 1.00 92.44 89 GLN A N 1
ATOM 727 C CA . GLN A 1 89 ? 14.646 2.368 -23.741 1.00 92.44 89 GLN A CA 1
ATOM 728 C C . GLN A 1 89 ? 16.025 3.025 -23.661 1.00 92.44 89 GLN A C 1
ATOM 730 O O . GLN A 1 89 ? 16.934 2.621 -24.383 1.00 92.44 89 GLN A O 1
ATOM 735 N N . ILE A 1 90 ? 16.216 3.958 -22.722 1.00 92.06 90 ILE A N 1
ATOM 736 C CA . ILE A 1 90 ? 17.532 4.565 -22.473 1.00 92.06 90 ILE A CA 1
ATOM 737 C C . ILE A 1 90 ? 18.556 3.489 -22.073 1.00 92.06 90 ILE A C 1
ATOM 739 O O . ILE A 1 90 ? 19.677 3.462 -22.574 1.00 92.06 90 ILE A O 1
ATOM 743 N N . ALA A 1 91 ? 18.165 2.559 -21.200 1.00 90.31 91 ALA A N 1
ATOM 744 C CA . ALA A 1 91 ? 19.013 1.444 -20.783 1.00 90.31 91 ALA A CA 1
ATOM 745 C C . ALA A 1 91 ? 19.313 0.451 -21.929 1.00 90.31 91 ALA A C 1
ATOM 747 O O . ALA A 1 91 ? 20.409 -0.106 -22.010 1.00 90.31 91 ALA A O 1
ATOM 748 N N . ALA A 1 92 ? 18.361 0.224 -22.833 1.00 91.00 92 ALA A N 1
ATOM 749 C CA . ALA A 1 92 ? 18.536 -0.622 -24.009 1.00 91.00 92 ALA A CA 1
ATOM 750 C C . ALA A 1 92 ? 19.536 -0.003 -24.989 1.00 91.00 92 ALA A C 1
ATOM 752 O O . ALA A 1 92 ? 20.434 -0.694 -25.471 1.00 91.00 92 ALA A O 1
ATOM 753 N N . ALA A 1 93 ? 19.423 1.307 -25.209 1.00 92.88 93 ALA A N 1
ATOM 754 C CA . ALA A 1 93 ? 20.290 2.098 -26.074 1.00 92.88 93 ALA A CA 1
ATOM 755 C C . ALA A 1 93 ? 21.551 2.630 -25.361 1.00 92.88 93 ALA A C 1
ATOM 757 O O . ALA A 1 93 ? 22.172 3.579 -25.837 1.00 92.88 93 ALA A O 1
ATOM 758 N N . TRP A 1 94 ? 21.938 2.046 -24.219 1.00 90.94 94 TRP A N 1
ATOM 759 C CA . TRP A 1 94 ? 23.016 2.588 -23.391 1.00 90.94 94 TRP A CA 1
ATOM 760 C C . TRP A 1 94 ? 24.355 2.650 -24.154 1.00 90.94 94 TRP A C 1
ATOM 762 O O . TRP A 1 94 ? 24.860 1.607 -24.590 1.00 90.94 94 TRP A O 1
ATOM 772 N N . PRO A 1 95 ? 24.958 3.843 -24.325 1.00 92.44 95 PRO A N 1
ATOM 773 C CA . PRO A 1 95 ? 26.107 4.003 -25.206 1.00 92.44 95 PRO A CA 1
ATOM 774 C C . PRO A 1 95 ? 27.405 3.473 -24.581 1.00 92.44 95 PRO A C 1
ATOM 776 O O . PRO A 1 95 ? 27.596 3.464 -23.364 1.00 92.44 95 PRO A O 1
ATOM 779 N N . GLN A 1 96 ? 28.340 3.054 -25.439 1.00 87.31 96 GLN A N 1
ATOM 780 C CA . GLN A 1 96 ? 29.677 2.617 -25.010 1.00 87.31 96 GLN A CA 1
ATOM 781 C C . GLN A 1 96 ? 30.594 3.805 -24.672 1.00 87.31 96 GLN A C 1
ATOM 783 O O . GLN A 1 96 ? 31.456 3.695 -23.801 1.00 87.31 96 GLN A O 1
ATOM 788 N N . CYS A 1 97 ? 30.387 4.953 -25.326 1.00 91.75 97 CYS A N 1
ATOM 789 C CA . CYS A 1 97 ? 31.170 6.169 -25.113 1.00 91.75 97 CYS A CA 1
ATOM 790 C C . CYS A 1 97 ? 30.737 6.919 -23.841 1.00 91.75 97 CYS A C 1
ATOM 792 O O . CYS A 1 97 ? 29.555 7.215 -23.656 1.00 91.75 97 CYS A O 1
ATOM 794 N N . SER A 1 98 ? 31.711 7.292 -23.004 1.00 89.00 98 SER A N 1
ATOM 795 C CA . SER A 1 98 ? 31.493 7.981 -21.723 1.00 89.00 98 SER A CA 1
ATOM 796 C C . SER A 1 98 ? 30.718 9.300 -21.860 1.00 89.00 98 SER A C 1
ATOM 798 O O . SER A 1 98 ? 29.766 9.537 -21.116 1.00 89.00 98 SER A O 1
ATOM 800 N N . GLN A 1 99 ? 31.058 10.126 -22.856 1.00 90.50 99 GLN A N 1
ATOM 801 C CA . GLN A 1 99 ? 30.416 11.430 -23.080 1.00 90.50 99 GLN A CA 1
ATOM 802 C C . GLN A 1 99 ? 28.922 11.281 -23.406 1.00 90.50 99 GLN A C 1
ATOM 804 O O . GLN A 1 99 ? 28.086 11.963 -22.817 1.00 90.50 99 GLN A O 1
ATOM 809 N N . LEU A 1 100 ? 28.567 10.333 -24.281 1.00 91.38 100 LEU A N 1
ATOM 810 C CA . LEU A 1 100 ? 27.169 10.053 -24.623 1.00 91.38 100 LEU A CA 1
ATOM 811 C C . LEU A 1 100 ? 26.395 9.480 -23.432 1.00 91.38 100 LEU A C 1
ATOM 813 O O . LEU A 1 100 ? 25.227 9.813 -23.237 1.00 91.38 100 LEU A O 1
ATOM 817 N N . ARG A 1 101 ? 27.040 8.672 -22.580 1.00 89.94 101 ARG A N 1
ATOM 818 C CA . ARG A 1 101 ? 26.370 8.149 -21.385 1.00 89.94 101 ARG A CA 1
ATOM 819 C C . ARG A 1 101 ? 25.997 9.252 -20.396 1.00 89.94 101 ARG A C 1
ATOM 821 O O . ARG A 1 101 ? 24.999 9.099 -19.704 1.00 89.94 101 ARG A O 1
ATOM 828 N N . MET A 1 102 ? 26.743 10.357 -20.322 1.00 89.44 102 MET A N 1
ATOM 829 C CA . MET A 1 102 ? 26.371 11.502 -19.473 1.00 89.44 102 MET A CA 1
ATOM 830 C C . MET A 1 102 ? 25.062 12.162 -19.929 1.00 89.44 102 MET A C 1
ATOM 832 O O . MET A 1 102 ? 24.249 12.579 -19.095 1.00 89.44 102 MET A O 1
ATOM 836 N N . VAL A 1 103 ? 24.828 12.208 -21.243 1.00 93.31 103 VAL A N 1
ATOM 837 C CA . VAL A 1 103 ? 23.568 12.688 -21.826 1.00 93.31 103 VAL A CA 1
ATOM 838 C C . VAL A 1 103 ? 22.425 11.741 -21.454 1.00 93.31 103 VAL A C 1
ATOM 840 O O . VAL A 1 103 ? 21.427 12.175 -20.877 1.00 93.31 103 VAL A O 1
ATOM 843 N N . GLU A 1 104 ? 22.593 10.437 -21.684 1.00 93.25 104 GLU A N 1
ATOM 844 C CA . GLU A 1 104 ? 21.580 9.424 -21.346 1.00 93.25 104 GLU A CA 1
ATOM 845 C C . GLU A 1 104 ? 21.313 9.324 -19.835 1.00 93.25 104 GLU A C 1
ATOM 847 O O . GLU A 1 104 ? 20.171 9.183 -19.394 1.00 93.25 104 GLU A O 1
ATOM 852 N N . PHE A 1 105 ? 22.343 9.487 -19.006 1.00 90.25 105 PHE A N 1
ATOM 853 C CA . PHE A 1 105 ? 22.202 9.565 -17.555 1.00 90.25 105 PHE A CA 1
ATOM 854 C C . PHE A 1 105 ? 21.358 10.771 -17.130 1.00 90.25 105 PHE A C 1
ATOM 856 O O . PHE A 1 105 ? 20.512 10.651 -16.241 1.00 90.25 105 PHE A O 1
ATOM 863 N N . SER A 1 106 ? 21.547 11.925 -17.773 1.00 92.12 106 SER A N 1
ATOM 864 C CA . SER A 1 106 ? 20.733 13.115 -17.504 1.00 92.12 106 SER A CA 1
ATOM 865 C C . SER A 1 106 ? 19.265 12.877 -17.861 1.00 92.12 106 SER A C 1
ATOM 867 O O . SER A 1 106 ? 18.388 13.234 -17.070 1.00 92.12 106 SER A O 1
ATOM 869 N N . LYS A 1 107 ? 18.989 12.175 -18.969 1.00 93.25 107 LYS A N 1
ATOM 870 C CA . LYS A 1 107 ? 17.630 11.734 -19.326 1.00 93.25 107 LYS A CA 1
ATOM 871 C C . LYS A 1 107 ? 17.052 10.775 -18.281 1.00 93.25 107 LYS A C 1
ATOM 873 O O . LYS A 1 107 ? 15.954 11.008 -17.785 1.00 93.25 107 LYS A O 1
ATOM 878 N N . LEU A 1 108 ? 17.808 9.763 -17.842 1.00 91.12 108 LEU A N 1
ATOM 879 C CA . LEU A 1 108 ? 17.374 8.859 -16.764 1.00 91.12 108 LEU A CA 1
ATOM 880 C C . LEU A 1 108 ? 17.075 9.602 -15.462 1.00 91.12 108 LEU A C 1
ATOM 882 O O . LEU A 1 108 ? 16.130 9.250 -14.751 1.00 91.12 108 LEU A O 1
ATOM 886 N N . LYS A 1 109 ? 17.888 10.606 -15.122 1.00 90.94 109 LYS A N 1
ATOM 887 C CA . LYS A 1 109 ? 17.673 11.453 -13.947 1.00 90.94 109 LYS A CA 1
ATOM 888 C C . LYS A 1 109 ? 16.380 12.253 -14.091 1.00 90.94 109 LYS A C 1
ATOM 890 O O . LYS A 1 109 ? 15.618 12.311 -13.128 1.00 90.94 109 LYS A O 1
ATOM 895 N N . HIS A 1 110 ? 16.114 12.809 -15.271 1.00 92.00 110 HIS A N 1
ATOM 896 C CA . HIS A 1 110 ? 14.864 13.501 -15.572 1.00 92.00 110 HIS A CA 1
ATOM 897 C C . HIS A 1 110 ? 13.647 12.571 -15.434 1.00 92.00 110 HIS A C 1
ATOM 899 O O . HIS A 1 110 ? 12.732 12.896 -14.683 1.00 92.00 110 HIS A O 1
ATOM 905 N N . CYS A 1 111 ? 13.693 11.354 -15.989 1.00 90.19 111 CYS A N 1
ATOM 906 C CA . CYS A 1 111 ? 12.621 10.355 -15.855 1.00 90.19 111 CYS A CA 1
ATOM 907 C C . CYS A 1 111 ? 12.351 9.891 -14.407 1.00 90.19 111 CYS A C 1
ATOM 909 O O . CYS A 1 111 ? 11.400 9.150 -14.158 1.00 90.19 111 CYS A O 1
ATOM 911 N N . LYS A 1 112 ? 13.211 10.244 -13.445 1.00 87.81 112 LYS A N 1
ATOM 912 C CA . LYS A 1 112 ? 13.036 9.948 -12.011 1.00 87.81 112 LYS A CA 1
ATOM 913 C C . LYS A 1 112 ? 12.515 11.146 -11.213 1.00 87.81 112 LYS A C 1
ATOM 915 O O . LYS A 1 112 ? 12.275 11.004 -10.013 1.00 87.81 112 LYS A O 1
ATOM 920 N N . GLN A 1 113 ? 12.371 12.316 -11.832 1.00 90.44 113 GLN A N 1
ATOM 921 C CA . GLN A 1 113 ? 11.831 13.498 -11.167 1.00 90.44 113 GLN A CA 1
ATOM 922 C C . GLN A 1 113 ? 10.350 13.292 -10.824 1.00 90.44 113 GLN A C 1
ATOM 924 O O . GLN A 1 113 ? 9.606 12.636 -11.549 1.00 90.44 113 GLN A O 1
ATOM 929 N N . HIS A 1 114 ? 9.903 13.887 -9.717 1.00 89.94 114 HIS A N 1
ATOM 930 C CA . HIS A 1 114 ? 8.506 13.807 -9.267 1.00 89.94 114 HIS A CA 1
ATOM 931 C C . HIS A 1 114 ? 7.511 14.499 -10.209 1.00 89.94 114 HIS A C 1
ATOM 933 O O . HIS A 1 114 ? 6.312 14.273 -10.086 1.00 89.94 114 HIS A O 1
ATOM 939 N N . SER A 1 115 ? 8.016 15.332 -11.119 1.00 91.19 115 SER A N 1
ATOM 940 C CA . SER A 1 115 ? 7.268 16.069 -12.138 1.00 91.19 115 SER A CA 1
ATOM 941 C C . SER A 1 115 ? 7.325 15.426 -13.525 1.00 91.19 115 SER A C 1
ATOM 943 O O . SER A 1 115 ? 6.823 16.019 -14.469 1.00 91.19 115 SER A O 1
ATOM 945 N N . TYR A 1 116 ? 7.979 14.270 -13.680 1.00 92.44 116 TYR A N 1
ATOM 946 C CA . TYR A 1 116 ? 8.088 13.614 -14.982 1.00 92.44 116 TYR A CA 1
ATOM 947 C C . TYR A 1 116 ? 6.710 13.146 -15.465 1.00 92.44 116 TYR A C 1
ATOM 949 O O . TYR A 1 116 ? 6.024 12.415 -14.755 1.00 92.44 116 TYR A O 1
ATOM 957 N N . GLU A 1 117 ? 6.314 13.528 -16.671 1.00 92.12 117 GLU A N 1
ATOM 958 C CA . GLU A 1 117 ? 5.089 13.037 -17.295 1.00 92.12 117 GLU A CA 1
ATOM 959 C C . GLU A 1 117 ? 5.459 11.985 -18.346 1.00 92.12 117 GLU A C 1
ATOM 961 O O . GLU A 1 117 ? 6.190 12.303 -19.282 1.00 92.12 117 GLU A O 1
ATOM 966 N N . PRO A 1 118 ? 5.039 10.717 -18.185 1.00 89.12 118 PRO A N 1
ATOM 967 C CA . PRO A 1 118 ? 5.294 9.711 -19.202 1.00 89.12 118 PRO A CA 1
ATOM 968 C C . PRO A 1 118 ? 4.412 9.964 -20.427 1.00 89.12 118 PRO A C 1
ATOM 970 O O . PRO A 1 118 ? 3.184 9.995 -20.314 1.00 89.12 118 PRO A O 1
ATOM 973 N N . ASP A 1 119 ? 5.037 10.083 -21.594 1.00 88.44 119 ASP A N 1
ATOM 974 C CA . ASP A 1 119 ? 4.326 10.236 -22.861 1.00 88.44 119 ASP A CA 1
ATOM 975 C C . ASP A 1 119 ? 3.461 9.004 -23.157 1.00 88.44 119 ASP A C 1
ATOM 977 O O . ASP A 1 119 ? 3.898 7.860 -23.007 1.00 88.44 119 ASP A O 1
ATOM 981 N N . GLY A 1 120 ? 2.217 9.235 -23.586 1.00 86.38 120 GLY A N 1
ATOM 982 C CA . GLY A 1 120 ? 1.323 8.164 -24.035 1.00 86.38 120 GLY A CA 1
ATOM 983 C C . GLY A 1 120 ? 0.884 7.181 -22.943 1.00 86.38 120 GLY A C 1
ATOM 984 O O . GLY A 1 120 ? 0.483 6.061 -23.266 1.00 86.38 120 GLY A O 1
ATOM 985 N N . LEU A 1 121 ? 0.948 7.562 -21.660 1.00 89.06 121 LEU A N 1
ATOM 986 C CA . LEU A 1 121 ? 0.472 6.709 -20.570 1.00 89.06 121 LEU A CA 1
ATOM 987 C C . LEU A 1 121 ? -1.043 6.469 -20.681 1.00 89.06 121 LEU A C 1
ATOM 989 O O . LEU A 1 121 ? -1.853 7.293 -20.256 1.00 89.06 121 LEU A O 1
ATOM 993 N N . SER A 1 122 ? -1.416 5.304 -21.205 1.00 91.12 122 SER A N 1
ATOM 994 C CA . SER A 1 122 ? -2.786 4.796 -21.194 1.00 91.12 122 SER A CA 1
ATOM 995 C C . SER A 1 122 ? -2.971 3.837 -20.020 1.00 91.12 122 SER A C 1
ATOM 997 O O . SER A 1 122 ? -2.219 2.878 -19.841 1.00 91.12 122 SER A O 1
ATOM 999 N N . CYS A 1 123 ? -3.962 4.119 -19.178 1.00 95.31 123 CYS A N 1
ATOM 1000 C CA . CYS A 1 123 ? -4.317 3.243 -18.069 1.00 95.31 123 CYS A CA 1
ATOM 1001 C C . CYS A 1 123 ? -5.364 2.222 -18.529 1.00 95.31 123 CYS A C 1
ATOM 1003 O O . CYS A 1 123 ? -6.282 2.540 -19.278 1.00 95.31 123 CYS A O 1
ATOM 1005 N N . SER A 1 124 ? -5.209 0.989 -18.062 1.00 96.12 124 SER A N 1
ATOM 1006 C CA . SER A 1 124 ? -6.126 -0.132 -18.261 1.00 96.12 124 SER A CA 1
ATOM 1007 C C . SER A 1 124 ? -6.126 -0.985 -16.996 1.00 96.12 124 SER A C 1
ATOM 1009 O O . SER A 1 124 ? -5.201 -0.882 -16.188 1.00 96.12 124 SER A O 1
ATOM 1011 N N . TRP A 1 125 ? -7.096 -1.882 -16.814 1.00 97.50 125 TRP A N 1
ATOM 1012 C CA . TRP A 1 125 ? -7.095 -2.763 -15.640 1.00 97.50 125 TRP A CA 1
ATOM 1013 C C . TRP A 1 125 ? -5.859 -3.667 -15.551 1.00 97.50 125 TRP A C 1
ATOM 1015 O O . TRP A 1 125 ? -5.386 -3.929 -14.446 1.00 97.50 125 TRP A O 1
ATOM 1025 N N . ALA A 1 126 ? -5.285 -4.078 -16.686 1.00 95.56 126 ALA A N 1
ATOM 1026 C CA . ALA A 1 126 ? -4.023 -4.819 -16.712 1.00 95.56 126 ALA A CA 1
ATOM 1027 C C . ALA A 1 126 ? -2.851 -3.959 -16.211 1.00 95.56 126 ALA A C 1
ATOM 1029 O O . ALA A 1 126 ? -2.051 -4.404 -15.385 1.00 95.56 126 ALA A O 1
ATOM 1030 N N . TYR A 1 127 ? -2.788 -2.693 -16.643 1.00 94.31 127 TYR A N 1
ATOM 1031 C CA . TYR A 1 127 ? -1.808 -1.737 -16.129 1.00 94.31 127 TYR A CA 1
ATOM 1032 C C . TYR A 1 127 ? -2.000 -1.485 -14.625 1.00 94.31 127 TYR A C 1
ATOM 1034 O O . TYR A 1 127 ? -1.027 -1.521 -13.872 1.00 94.31 127 TYR A O 1
ATOM 1042 N N . ILE A 1 128 ? -3.243 -1.292 -14.164 1.00 97.56 128 ILE A N 1
ATOM 1043 C CA . ILE A 1 128 ? -3.556 -1.103 -12.741 1.00 97.56 128 ILE A CA 1
ATOM 1044 C C . ILE A 1 128 ? -3.149 -2.326 -11.921 1.00 97.56 128 ILE A C 1
ATOM 1046 O O . ILE A 1 128 ? -2.530 -2.152 -10.877 1.00 97.56 128 ILE A O 1
ATOM 1050 N N . ALA A 1 129 ? -3.425 -3.548 -12.384 1.00 96.75 129 ALA A N 1
ATOM 1051 C CA . ALA A 1 129 ? -3.018 -4.766 -11.688 1.00 96.75 129 ALA A CA 1
ATOM 1052 C C . ALA A 1 129 ? -1.488 -4.848 -11.534 1.00 96.75 129 ALA A C 1
ATOM 1054 O O . ALA A 1 129 ? -0.989 -5.059 -10.427 1.00 96.75 129 ALA A O 1
ATOM 1055 N N . GLY A 1 130 ? -0.738 -4.589 -12.611 1.00 94.19 130 GLY A N 1
ATOM 1056 C CA . GLY A 1 130 ? 0.728 -4.555 -12.569 1.00 94.19 130 GLY A CA 1
ATOM 1057 C C . GLY A 1 130 ? 1.282 -3.438 -11.676 1.00 94.19 130 GLY A C 1
ATOM 1058 O O . GLY A 1 130 ? 2.219 -3.657 -10.904 1.00 94.19 130 GLY A O 1
ATOM 1059 N N . PHE A 1 131 ? 0.681 -2.247 -11.725 1.00 95.12 131 PHE A N 1
ATOM 1060 C CA . PHE A 1 131 ? 1.038 -1.134 -10.845 1.00 95.12 131 PHE A CA 1
ATOM 1061 C C . PHE A 1 131 ? 0.741 -1.466 -9.374 1.00 95.12 131 PHE A C 1
ATOM 1063 O O . PHE A 1 131 ? 1.562 -1.205 -8.494 1.00 95.12 131 PHE A O 1
ATOM 1070 N N . PHE A 1 132 ? -0.406 -2.082 -9.095 1.00 97.12 132 PHE A N 1
ATOM 1071 C CA . PHE A 1 132 ? -0.835 -2.455 -7.751 1.00 97.12 132 PHE A CA 1
ATOM 1072 C C . PHE A 1 132 ? 0.026 -3.578 -7.155 1.00 97.12 132 PHE A C 1
ATOM 1074 O O . PHE A 1 132 ? 0.313 -3.565 -5.959 1.00 97.12 132 PHE A O 1
ATOM 1081 N N . ASP A 1 133 ? 0.516 -4.514 -7.966 1.00 95.75 133 ASP A N 1
ATOM 1082 C CA . ASP A 1 133 ? 1.502 -5.504 -7.519 1.00 95.75 133 ASP A CA 1
ATOM 1083 C C . ASP A 1 133 ? 2.796 -4.852 -7.005 1.00 95.75 133 ASP A C 1
ATOM 1085 O O . ASP A 1 133 ? 3.398 -5.343 -6.043 1.00 95.75 133 ASP A O 1
ATOM 1089 N N . ALA A 1 134 ? 3.205 -3.740 -7.623 1.00 93.19 134 ALA A N 1
ATOM 1090 C CA . ALA A 1 134 ? 4.418 -3.012 -7.267 1.00 93.19 134 ALA A CA 1
ATOM 1091 C C . ALA A 1 134 ? 4.223 -2.042 -6.088 1.00 93.19 134 ALA A C 1
ATOM 1093 O O . ALA A 1 134 ? 5.031 -2.042 -5.161 1.00 93.19 134 ALA A O 1
ATOM 1094 N N . GLU A 1 135 ? 3.163 -1.230 -6.118 1.00 94.94 135 GLU A N 1
ATOM 1095 C CA . GLU A 1 135 ? 2.972 -0.067 -5.228 1.00 94.94 135 GLU A CA 1
ATOM 1096 C C . GLU A 1 135 ? 1.672 -0.130 -4.402 1.00 94.94 135 GLU A C 1
ATOM 1098 O O . GLU A 1 135 ? 1.367 0.763 -3.601 1.00 94.94 135 GLU A O 1
ATOM 1103 N N . GLY A 1 136 ? 0.863 -1.165 -4.621 1.00 96.50 136 GLY A N 1
ATOM 1104 C CA . GLY A 1 136 ? -0.420 -1.361 -3.964 1.00 96.50 136 GLY A CA 1
ATOM 1105 C C . GLY A 1 136 ? -0.304 -2.000 -2.582 1.00 96.50 136 GLY A C 1
ATOM 1106 O O . GLY A 1 136 ? 0.689 -2.628 -2.209 1.00 96.50 136 GLY A O 1
ATOM 1107 N N . CYS A 1 137 ? -1.365 -1.862 -1.799 1.00 96.31 137 CYS A N 1
ATOM 1108 C CA . CYS A 1 137 ? -1.521 -2.513 -0.509 1.00 96.31 137 CYS A CA 1
ATOM 1109 C C . CYS A 1 137 ? -2.981 -2.909 -0.310 1.00 96.31 137 CYS A C 1
ATOM 1111 O O . CYS A 1 137 ? -3.885 -2.103 -0.544 1.00 96.31 137 CYS A O 1
ATOM 1113 N N . ILE A 1 138 ? -3.181 -4.147 0.140 1.00 97.06 138 ILE A N 1
ATOM 1114 C CA . ILE A 1 138 ? -4.472 -4.692 0.554 1.00 97.06 138 ILE A CA 1
ATOM 1115 C C . ILE A 1 138 ? -4.466 -4.728 2.077 1.00 97.06 138 ILE A C 1
ATOM 1117 O O . ILE A 1 138 ? -3.616 -5.377 2.690 1.00 97.06 138 ILE A O 1
ATOM 1121 N N . ALA A 1 139 ? -5.406 -4.025 2.696 1.00 95.62 139 ALA A N 1
ATOM 1122 C CA . ALA A 1 139 ? -5.554 -3.986 4.140 1.00 95.62 139 ALA A CA 1
ATOM 1123 C C . ALA A 1 139 ? -6.992 -4.310 4.542 1.00 95.62 139 ALA A C 1
ATOM 1125 O O . ALA A 1 139 ? -7.942 -3.919 3.871 1.00 95.62 139 ALA A O 1
ATOM 1126 N N . ILE A 1 140 ? -7.153 -4.980 5.681 1.00 95.44 140 ILE A N 1
ATOM 1127 C CA . ILE A 1 140 ? -8.451 -5.129 6.342 1.00 95.44 140 ILE A CA 1
ATOM 1128 C C . ILE A 1 140 ? -8.490 -4.157 7.507 1.00 95.44 140 ILE A C 1
ATOM 1130 O O . ILE A 1 140 ? -7.576 -4.134 8.341 1.00 95.44 140 ILE A O 1
ATOM 1134 N N . SER A 1 141 ? -9.542 -3.345 7.558 1.00 92.38 141 SER A N 1
ATOM 1135 C CA . SER A 1 141 ? -9.740 -2.418 8.666 1.00 92.38 141 SER A CA 1
ATOM 1136 C C . SER A 1 141 ? -9.839 -3.193 9.987 1.00 92.38 141 SER A C 1
ATOM 1138 O O . SER A 1 141 ? -10.600 -4.153 10.080 1.00 92.38 141 SER A O 1
ATOM 1140 N N . PRO A 1 142 ? -9.112 -2.793 11.044 1.00 88.94 142 PRO A N 1
ATOM 1141 C CA . PRO A 1 142 ? -9.218 -3.460 12.338 1.00 88.94 142 PRO A CA 1
ATOM 1142 C C . PRO A 1 142 ? -10.570 -3.208 13.018 1.00 88.94 142 PRO A C 1
ATOM 1144 O O . PRO A 1 142 ? -10.968 -3.986 13.872 1.00 88.94 142 PRO A O 1
ATOM 1147 N N . HIS A 1 143 ? -11.274 -2.129 12.660 1.00 85.81 143 HIS A N 1
ATOM 1148 C CA . HIS A 1 143 ? -12.504 -1.694 13.336 1.00 85.81 143 HIS A CA 1
ATOM 1149 C C . HIS A 1 143 ? -13.769 -1.898 12.504 1.00 85.81 143 HIS A C 1
ATOM 1151 O O . HIS A 1 143 ? -14.864 -1.584 12.965 1.00 85.81 143 HIS A O 1
ATOM 1157 N N . SER A 1 144 ? -13.627 -2.340 11.259 1.00 89.88 144 SER A N 1
ATOM 1158 C CA . SER A 1 144 ? -14.748 -2.556 10.355 1.00 89.88 144 SER A CA 1
ATOM 1159 C C . SER A 1 144 ? -14.459 -3.721 9.424 1.00 89.88 144 SER A C 1
ATOM 1161 O O . SER A 1 144 ? -13.310 -4.019 9.107 1.00 89.88 144 SER A O 1
ATOM 1163 N N . ILE A 1 145 ? -15.523 -4.361 8.952 1.00 93.50 145 ILE A N 1
ATOM 1164 C CA . ILE A 1 145 ? -15.452 -5.471 8.000 1.00 93.50 145 ILE A CA 1
ATOM 1165 C C . ILE A 1 145 ? -15.361 -4.862 6.596 1.00 93.50 145 ILE A C 1
ATOM 1167 O O . ILE A 1 145 ? -16.308 -4.866 5.809 1.00 93.50 145 ILE A O 1
ATOM 1171 N N . ALA A 1 146 ? -14.231 -4.207 6.339 1.00 96.06 146 ALA A N 1
ATOM 1172 C CA . ALA A 1 146 ? -13.978 -3.466 5.115 1.00 96.06 146 ALA A CA 1
ATOM 1173 C C . ALA A 1 146 ? -12.572 -3.757 4.592 1.00 96.06 146 ALA A C 1
ATOM 1175 O O . ALA A 1 146 ? -11.590 -3.710 5.341 1.00 96.06 146 ALA A O 1
ATOM 1176 N N . ILE A 1 147 ? -12.508 -4.008 3.286 1.00 97.44 147 ILE A N 1
ATOM 1177 C CA . ILE A 1 147 ? -11.269 -4.069 2.519 1.00 97.44 147 ILE A CA 1
ATOM 1178 C C . ILE A 1 147 ? -10.890 -2.634 2.153 1.00 97.44 147 ILE A C 1
ATOM 1180 O O . ILE A 1 147 ? -11.702 -1.889 1.601 1.00 97.44 147 ILE A O 1
ATOM 1184 N N . ALA A 1 148 ? -9.656 -2.255 2.453 1.00 97.06 148 ALA A N 1
ATOM 1185 C CA . ALA A 1 148 ? -9.051 -1.010 2.023 1.00 97.06 148 ALA A CA 1
ATOM 1186 C C . ALA A 1 148 ? -7.935 -1.317 1.023 1.00 97.06 148 ALA A C 1
ATOM 1188 O O . ALA A 1 148 ? -6.995 -2.052 1.336 1.00 97.06 148 ALA A O 1
ATOM 1189 N N . LEU A 1 149 ? -8.034 -0.736 -0.167 1.00 97.88 149 LEU A N 1
ATOM 1190 C CA . LEU A 1 149 ? -6.983 -0.761 -1.174 1.00 97.88 149 LEU A CA 1
ATOM 1191 C C . LEU A 1 149 ? -6.284 0.590 -1.166 1.00 97.88 149 LEU A C 1
ATOM 1193 O O . LEU A 1 149 ? -6.939 1.634 -1.160 1.00 97.88 149 LEU A O 1
ATOM 1197 N N . THR A 1 150 ? -4.957 0.592 -1.170 1.00 97.44 150 THR A N 1
ATOM 1198 C CA . THR A 1 150 ? -4.196 1.841 -1.266 1.00 97.44 150 THR A CA 1
ATOM 1199 C C . THR A 1 150 ? -3.078 1.717 -2.278 1.00 97.44 150 THR A C 1
ATOM 1201 O O . THR A 1 150 ? -2.386 0.706 -2.286 1.00 97.44 150 THR A O 1
ATOM 1204 N N . MET A 1 151 ? -2.855 2.768 -3.054 1.00 97.50 151 MET A N 1
ATOM 1205 C CA . MET A 1 151 ? -1.715 2.913 -3.954 1.00 97.50 151 MET A CA 1
ATOM 1206 C C . MET A 1 151 ? -0.954 4.172 -3.572 1.00 97.50 151 MET A C 1
ATOM 1208 O O . MET A 1 151 ? -1.575 5.201 -3.299 1.00 97.50 151 MET A O 1
ATOM 1212 N N . THR A 1 152 ? 0.373 4.099 -3.519 1.00 96.31 152 THR A N 1
ATOM 1213 C CA . THR A 1 152 ? 1.216 5.248 -3.162 1.00 96.31 152 THR A CA 1
ATOM 1214 C C . THR A 1 152 ? 2.247 5.493 -4.258 1.00 96.31 152 THR A C 1
ATOM 1216 O O . THR A 1 152 ? 2.838 4.547 -4.758 1.00 96.31 152 THR A O 1
ATOM 1219 N N . GLN A 1 153 ? 2.466 6.750 -4.647 1.00 95.00 153 GLN A N 1
ATOM 1220 C CA . GLN A 1 153 ? 3.445 7.103 -5.678 1.00 95.00 153 GLN A CA 1
ATOM 1221 C C . GLN A 1 153 ? 4.053 8.479 -5.409 1.00 95.00 153 GLN A C 1
ATOM 1223 O O . GLN A 1 153 ? 3.346 9.420 -5.056 1.00 95.00 153 GLN A O 1
ATOM 1228 N N . CYS A 1 154 ? 5.367 8.616 -5.575 1.00 93.44 154 CYS A N 1
ATOM 1229 C CA . CYS A 1 154 ? 6.052 9.897 -5.393 1.00 93.44 154 CYS A CA 1
ATOM 1230 C C . CYS A 1 154 ? 5.746 10.885 -6.524 1.00 93.44 154 CYS A C 1
ATOM 1232 O O . CYS A 1 154 ? 5.717 12.091 -6.303 1.00 93.44 154 CYS A O 1
ATOM 1234 N N . ASN A 1 155 ? 5.533 10.376 -7.734 1.00 93.25 155 ASN A N 1
ATOM 1235 C CA . ASN A 1 155 ? 5.119 11.180 -8.872 1.00 93.25 155 ASN A CA 1
ATOM 1236 C C . ASN A 1 155 ? 3.591 11.339 -8.891 1.00 93.25 155 ASN A C 1
ATOM 1238 O O . ASN A 1 155 ? 2.859 10.375 -9.128 1.00 93.25 155 ASN A O 1
ATOM 1242 N N . ARG A 1 156 ? 3.120 12.565 -8.647 1.00 94.94 156 ARG A N 1
ATOM 1243 C CA . ARG A 1 156 ? 1.689 12.881 -8.620 1.00 94.94 156 ARG A CA 1
ATOM 1244 C C . ARG A 1 156 ? 1.020 12.688 -9.980 1.00 94.94 156 ARG A C 1
ATOM 1246 O O . ARG A 1 156 ? -0.091 12.183 -10.013 1.00 94.94 156 ARG A O 1
ATOM 1253 N N . VAL A 1 157 ? 1.693 13.039 -11.076 1.00 93.94 157 VAL A N 1
ATOM 1254 C CA . VAL A 1 157 ? 1.117 13.009 -12.432 1.00 93.94 157 VAL A CA 1
ATOM 1255 C C . VAL A 1 157 ? 0.662 11.596 -12.795 1.00 93.94 157 VAL A C 1
ATOM 1257 O O . VAL A 1 157 ? -0.461 11.400 -13.247 1.00 93.94 157 VAL A O 1
ATOM 1260 N N . ILE A 1 158 ? 1.492 10.590 -12.504 1.00 94.31 158 ILE A N 1
ATOM 1261 C CA . ILE A 1 158 ? 1.143 9.176 -12.718 1.00 94.31 158 ILE A CA 1
ATOM 1262 C C . ILE A 1 158 ? -0.098 8.793 -11.906 1.00 94.31 158 ILE A C 1
ATOM 1264 O O . ILE A 1 158 ? -0.988 8.107 -12.404 1.00 94.31 158 ILE A O 1
ATOM 1268 N N . LEU A 1 159 ? -0.156 9.232 -10.649 1.00 95.62 159 LEU A N 1
ATOM 1269 C CA . LEU A 1 159 ? -1.258 8.904 -9.759 1.00 95.62 159 LEU A CA 1
ATOM 1270 C C . LEU A 1 159 ? -2.565 9.591 -10.181 1.00 95.62 159 LEU A C 1
ATOM 1272 O O . LEU A 1 159 ? -3.616 8.966 -10.1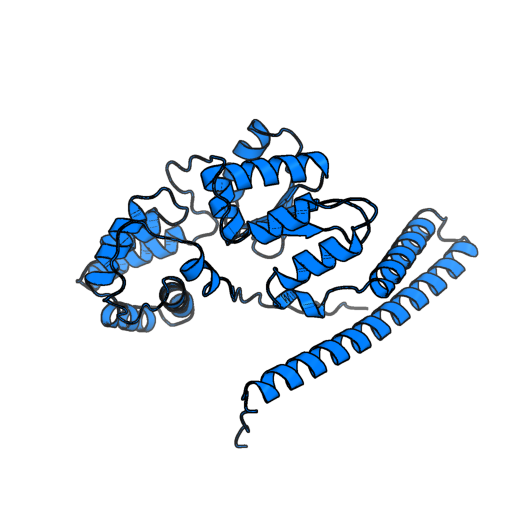06 1.00 95.62 159 LEU A O 1
ATOM 1276 N N . ASP A 1 160 ? -2.493 10.828 -10.674 1.00 95.81 160 ASP A N 1
ATOM 1277 C CA . ASP A 1 160 ? -3.641 11.573 -11.196 1.00 95.81 160 ASP A CA 1
ATOM 1278 C C . ASP A 1 160 ? -4.181 10.911 -12.485 1.00 95.81 160 ASP A C 1
ATOM 1280 O O . ASP A 1 160 ? -5.392 10.762 -12.635 1.00 95.81 160 ASP A O 1
ATOM 1284 N N . ARG A 1 161 ? -3.308 10.403 -13.373 1.00 96.00 161 ARG A N 1
ATOM 1285 C CA . ARG A 1 161 ? -3.715 9.613 -14.559 1.00 96.00 161 ARG A CA 1
ATOM 1286 C C . ARG A 1 161 ? -4.401 8.299 -14.174 1.00 96.00 161 ARG A C 1
ATOM 1288 O O . ARG A 1 161 ? -5.436 7.956 -14.743 1.00 96.00 161 ARG A O 1
ATOM 1295 N N . ILE A 1 162 ? -3.849 7.590 -13.187 1.00 96.88 162 ILE A N 1
ATOM 1296 C CA . ILE A 1 162 ? -4.464 6.380 -12.624 1.00 96.88 162 ILE A CA 1
ATOM 1297 C C . ILE A 1 162 ? -5.830 6.705 -12.014 1.00 96.88 162 ILE A C 1
ATOM 1299 O O . ILE A 1 162 ? -6.790 5.974 -12.245 1.00 96.88 162 ILE A O 1
ATOM 1303 N N . HIS A 1 163 ? -5.932 7.794 -11.245 1.00 97.56 163 HIS A N 1
ATOM 1304 C CA . HIS A 1 163 ? -7.193 8.203 -10.630 1.00 97.56 163 HIS A CA 1
ATOM 1305 C C . HIS A 1 163 ? -8.243 8.543 -11.682 1.00 97.56 163 HIS A C 1
ATOM 1307 O O . HIS A 1 163 ? -9.352 8.042 -11.569 1.00 97.56 163 HIS A O 1
ATOM 1313 N N . ALA A 1 164 ? -7.891 9.294 -12.728 1.00 97.44 164 ALA A N 1
ATOM 1314 C CA . ALA A 1 164 ? -8.814 9.623 -13.814 1.00 97.44 164 ALA A CA 1
ATOM 1315 C C . ALA A 1 164 ? -9.398 8.368 -14.490 1.00 97.44 164 ALA A C 1
ATOM 1317 O O . ALA A 1 164 ? -10.603 8.299 -14.718 1.00 97.44 164 ALA A O 1
ATOM 1318 N N . PHE A 1 165 ? -8.568 7.351 -14.752 1.00 97.69 165 PHE A N 1
ATOM 1319 C CA . PHE A 1 165 ? -9.040 6.063 -15.271 1.00 97.69 165 PHE A CA 1
ATOM 1320 C C . PHE A 1 165 ? -9.975 5.349 -14.286 1.00 97.69 165 PHE A C 1
ATOM 1322 O O . PHE A 1 165 ? -11.054 4.905 -14.666 1.00 97.69 165 PHE A O 1
ATOM 1329 N N . LEU A 1 166 ? -9.589 5.264 -13.011 1.00 97.88 166 LEU A N 1
ATOM 1330 C CA . LEU A 1 166 ? -10.398 4.595 -11.990 1.00 97.88 166 LEU A CA 1
ATOM 1331 C C . LEU A 1 166 ? -11.723 5.313 -11.722 1.00 97.88 166 LEU A C 1
ATOM 1333 O O . LEU A 1 166 ? -12.710 4.650 -11.428 1.00 97.88 166 LEU A O 1
ATOM 1337 N N . GLU A 1 167 ? -11.755 6.639 -11.831 1.00 97.81 167 GLU A N 1
ATOM 1338 C CA . GLU A 1 167 ? -12.972 7.439 -11.695 1.00 97.81 167 GLU A CA 1
ATOM 1339 C C . GLU A 1 167 ? -13.929 7.202 -12.867 1.00 97.81 167 GLU A C 1
ATOM 1341 O O . GLU A 1 167 ? -15.131 7.095 -12.651 1.00 97.81 167 GLU A O 1
ATOM 1346 N N . ALA A 1 168 ? -13.410 7.058 -14.091 1.00 98.00 168 ALA A N 1
ATOM 1347 C CA . ALA A 1 168 ? -14.222 6.711 -15.257 1.00 98.00 168 ALA A CA 1
ATOM 1348 C C . ALA A 1 168 ? -14.809 5.291 -15.152 1.00 98.00 168 ALA A C 1
ATOM 1350 O O . ALA A 1 168 ? -15.964 5.066 -15.502 1.00 98.00 168 ALA A O 1
ATOM 1351 N N . GLU A 1 169 ? -14.027 4.339 -14.639 1.00 98.00 169 GLU A N 1
ATOM 1352 C CA . GLU A 1 169 ? -14.441 2.939 -14.485 1.00 98.00 169 GLU A CA 1
ATOM 1353 C C . GLU A 1 169 ? -15.344 2.693 -13.268 1.00 98.00 169 GLU A C 1
ATOM 1355 O O . GLU A 1 169 ? -16.164 1.772 -13.275 1.00 98.00 169 GLU A O 1
ATOM 1360 N N . GLN A 1 170 ? -15.134 3.445 -12.185 1.00 96.50 170 GLN A N 1
ATOM 1361 C CA . GLN A 1 170 ? -15.792 3.280 -10.886 1.00 96.50 170 GLN A CA 1
ATOM 1362 C C . GLN A 1 170 ? -15.944 4.639 -10.165 1.00 96.50 170 GLN A C 1
ATOM 1364 O O . GLN A 1 170 ? -15.201 4.924 -9.213 1.00 96.50 170 GLN A O 1
ATOM 1369 N N . PRO A 1 171 ? -16.920 5.474 -10.569 1.00 97.12 171 PRO A N 1
ATOM 1370 C CA . PRO A 1 171 ? -17.090 6.821 -10.026 1.00 97.12 171 PRO A CA 1
ATOM 1371 C C . PRO A 1 171 ? -17.251 6.849 -8.500 1.00 97.12 171 PRO A C 1
ATOM 1373 O O . PRO A 1 171 ? -18.023 6.082 -7.915 1.00 97.12 171 PRO A O 1
ATOM 1376 N N . GLY A 1 172 ? -16.515 7.734 -7.828 1.00 96.19 172 GLY A N 1
ATOM 1377 C CA . GLY A 1 172 ? -16.583 7.964 -6.381 1.00 96.19 172 GLY A CA 1
ATOM 1378 C C . GLY A 1 172 ? -16.007 6.851 -5.492 1.00 96.19 172 GLY A C 1
ATOM 1379 O O . GLY A 1 172 ? -15.991 6.996 -4.259 1.00 96.19 172 GLY A O 1
ATOM 1380 N N . VAL A 1 173 ? -15.520 5.753 -6.079 1.00 96.81 173 VAL A N 1
ATOM 1381 C CA . VAL A 1 173 ? -14.963 4.604 -5.346 1.00 96.81 173 VAL A CA 1
ATOM 1382 C C . VAL A 1 173 ? -13.538 4.876 -4.865 1.00 96.81 173 VAL A C 1
ATOM 1384 O O . VAL A 1 173 ? -13.179 4.516 -3.736 1.00 96.81 173 VAL A O 1
ATOM 1387 N N . TRP A 1 174 ? -12.733 5.530 -5.699 1.00 97.69 174 TRP A N 1
ATOM 1388 C CA . TRP A 1 174 ? -11.343 5.866 -5.410 1.00 97.69 174 TRP A CA 1
ATOM 1389 C C . TRP A 1 174 ? -11.217 7.327 -5.004 1.00 97.69 174 TRP A C 1
ATOM 1391 O O . TRP A 1 174 ? -11.761 8.220 -5.641 1.00 97.69 174 TRP A O 1
ATOM 1401 N N . ARG A 1 175 ? -10.487 7.581 -3.917 1.00 97.00 175 ARG A N 1
ATOM 1402 C CA . ARG A 1 175 ? -10.309 8.930 -3.374 1.00 97.00 175 ARG A CA 1
ATOM 1403 C C . ARG A 1 175 ? -8.831 9.287 -3.272 1.00 97.00 175 ARG A C 1
ATOM 1405 O O . ARG A 1 175 ? -8.070 8.505 -2.686 1.00 97.00 175 ARG A O 1
ATOM 1412 N N . PRO A 1 176 ? -8.414 10.464 -3.763 1.00 95.75 176 PRO A N 1
ATOM 1413 C CA . PRO A 1 176 ? -7.085 10.981 -3.499 1.00 95.75 176 PRO A CA 1
ATOM 1414 C C . PRO A 1 176 ? -6.970 11.413 -2.036 1.00 95.75 176 PRO A C 1
ATOM 1416 O O . PRO A 1 176 ? -7.751 12.216 -1.530 1.00 95.75 176 PRO A O 1
ATOM 1419 N N . VAL A 1 177 ? -5.965 10.884 -1.344 1.00 86.00 177 VAL A N 1
ATOM 1420 C CA . VAL A 1 177 ? -5.650 11.200 0.054 1.00 86.00 177 VAL A CA 1
ATOM 1421 C C . VAL A 1 177 ? -4.374 12.031 0.079 1.00 86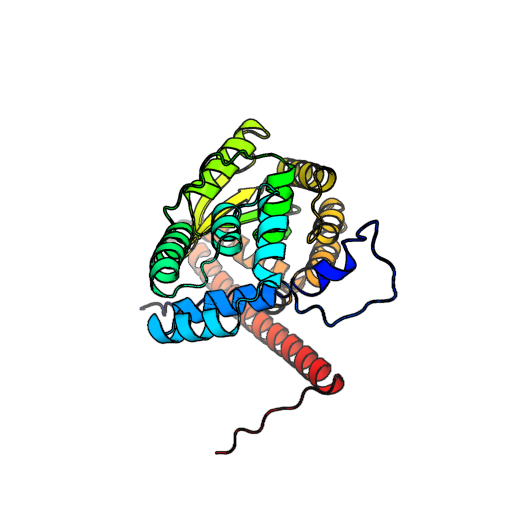.00 177 VAL A C 1
ATOM 1423 O O . VAL A 1 177 ? -3.339 11.591 0.569 1.00 86.00 177 VAL A O 1
ATOM 1426 N N . GLY A 1 178 ? -4.452 13.231 -0.506 1.00 88.25 178 GLY A N 1
ATOM 1427 C CA . GLY A 1 178 ? -3.440 14.291 -0.433 1.00 88.25 178 GLY A CA 1
ATOM 1428 C C . GLY A 1 178 ? -1.970 13.838 -0.498 1.00 88.25 178 GLY A C 1
ATOM 1429 O O . GLY A 1 178 ? -1.599 12.923 -1.236 1.00 88.25 178 GLY A O 1
ATOM 1430 N N . LYS A 1 179 ? -1.111 14.527 0.267 1.00 89.88 179 LYS A N 1
ATOM 1431 C CA . LYS A 1 179 ? 0.300 14.159 0.461 1.00 89.88 179 LYS A CA 1
ATOM 1432 C C . LYS A 1 179 ? 0.444 13.216 1.661 1.00 89.88 179 LYS A C 1
ATOM 1434 O O . LYS A 1 179 ? -0.015 13.525 2.759 1.00 89.88 179 LYS A O 1
ATOM 1439 N N . PHE A 1 180 ? 1.153 12.108 1.470 1.00 89.50 180 PHE A N 1
ATOM 1440 C CA . PHE A 1 180 ? 1.589 11.170 2.502 1.00 89.50 180 PHE A CA 1
ATOM 1441 C C . PHE A 1 180 ? 3.125 11.129 2.539 1.00 89.50 180 PHE A C 1
ATOM 1443 O O . PHE A 1 180 ?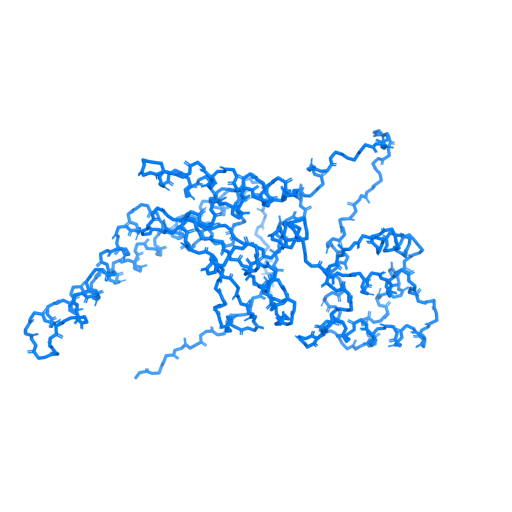 3.775 10.349 1.840 1.00 89.50 180 PHE A O 1
ATOM 1450 N N . GLY A 1 181 ? 3.726 12.010 3.343 1.00 91.38 181 GLY A N 1
ATOM 1451 C CA . GLY A 1 181 ? 5.178 12.205 3.343 1.00 91.38 181 GLY A CA 1
ATOM 1452 C C . GLY A 1 181 ? 5.665 12.772 1.998 1.00 91.38 181 GLY A C 1
ATOM 1453 O O . GLY A 1 181 ? 5.102 13.770 1.548 1.00 91.38 181 GLY A O 1
ATOM 1454 N N . PRO A 1 182 ? 6.689 12.177 1.349 1.00 91.88 182 PRO A N 1
ATOM 1455 C CA . PRO A 1 182 ? 7.157 12.607 0.027 1.00 91.88 182 PRO A CA 1
ATOM 1456 C C . PRO A 1 182 ? 6.297 12.072 -1.131 1.00 91.88 182 PRO A C 1
ATOM 1458 O O . PRO A 1 182 ? 6.618 12.328 -2.286 1.00 91.88 182 PRO A O 1
ATOM 1461 N N . ALA A 1 183 ? 5.253 11.293 -0.838 1.00 94.94 183 ALA A N 1
ATOM 1462 C CA . ALA A 1 183 ? 4.436 10.625 -1.837 1.00 94.94 183 ALA A CA 1
ATOM 1463 C C . ALA A 1 183 ? 2.980 11.092 -1.814 1.00 94.94 183 ALA A C 1
ATOM 1465 O O . ALA A 1 183 ? 2.529 11.767 -0.890 1.00 94.94 183 ALA A O 1
ATOM 1466 N N . HIS A 1 184 ? 2.243 10.701 -2.842 1.00 95.50 184 HIS A N 1
ATOM 1467 C CA . HIS A 1 184 ? 0.808 10.880 -2.994 1.00 95.50 184 HIS A CA 1
ATOM 1468 C C . HIS A 1 184 ? 0.111 9.529 -2.855 1.00 95.50 184 HIS A C 1
ATOM 1470 O O . HIS A 1 184 ? 0.722 8.489 -3.116 1.00 95.50 184 HIS A O 1
ATOM 1476 N N . ARG A 1 185 ? -1.151 9.528 -2.420 1.00 96.81 185 ARG A N 1
ATOM 1477 C CA . ARG A 1 185 ? -1.897 8.294 -2.149 1.00 96.81 185 ARG A CA 1
ATOM 1478 C C . ARG A 1 185 ? -3.291 8.314 -2.766 1.00 96.81 185 ARG A C 1
ATOM 1480 O O . ARG A 1 185 ? -4.020 9.283 -2.585 1.00 96.81 185 ARG A O 1
ATOM 1487 N N . LEU A 1 186 ? -3.683 7.200 -3.382 1.00 97.56 186 LEU A N 1
ATOM 1488 C CA . LEU A 1 186 ? -5.079 6.871 -3.682 1.00 97.56 186 LEU A CA 1
ATOM 1489 C C . LEU A 1 186 ? -5.570 5.800 -2.723 1.00 97.56 186 LEU A C 1
ATOM 1491 O O . LEU A 1 186 ? -4.827 4.872 -2.384 1.00 97.56 186 LEU A O 1
ATOM 1495 N N . THR A 1 187 ? -6.822 5.917 -2.300 1.00 97.88 187 THR A N 1
ATOM 1496 C CA . THR A 1 187 ? -7.458 4.928 -1.431 1.00 97.88 187 THR A CA 1
ATOM 1497 C C . THR A 1 187 ? -8.841 4.556 -1.928 1.00 97.88 187 THR A C 1
ATOM 1499 O O . THR A 1 187 ? -9.633 5.440 -2.245 1.00 97.88 187 THR A O 1
ATOM 1502 N N . CYS A 1 188 ? -9.148 3.267 -1.889 1.00 97.50 188 CYS A N 1
ATOM 1503 C CA . CYS A 1 188 ? -10.494 2.729 -1.993 1.00 97.50 188 CYS A CA 1
ATOM 1504 C C . CYS A 1 188 ? -10.838 2.074 -0.651 1.00 97.50 188 CYS A C 1
ATOM 1506 O O . CYS A 1 188 ? -10.150 1.153 -0.214 1.00 97.50 188 CYS A O 1
ATOM 1508 N N . SER A 1 189 ? -11.841 2.596 0.052 1.00 94.00 189 SER A N 1
ATOM 1509 C CA . SER A 1 189 ? -12.247 2.115 1.385 1.00 94.00 189 SER A CA 1
ATOM 1510 C C . SER A 1 189 ? -13.708 1.666 1.455 1.00 94.00 189 SER A C 1
ATOM 1512 O O . SER A 1 189 ? -14.156 1.187 2.500 1.00 94.00 189 SER A O 1
ATOM 1514 N N . LEU A 1 190 ? -14.454 1.800 0.356 1.00 89.88 190 LEU A N 1
ATOM 1515 C CA . LEU A 1 190 ? -15.827 1.320 0.247 1.00 89.88 190 LEU A CA 1
ATOM 1516 C C . LEU A 1 190 ? -15.805 -0.189 0.020 1.00 89.88 190 LEU A C 1
ATOM 1518 O O . LEU A 1 190 ? -15.309 -0.641 -1.001 1.00 89.88 190 LEU A O 1
ATOM 1522 N N . SER A 1 191 ? -16.360 -0.970 0.951 1.00 89.38 191 SER A N 1
ATOM 1523 C CA . SER A 1 191 ? -16.227 -2.437 0.931 1.00 89.38 191 SER A CA 1
ATOM 1524 C C . SER A 1 191 ? -16.669 -3.069 -0.400 1.00 89.38 191 SER A C 1
ATOM 1526 O O . SER A 1 191 ? -15.957 -3.919 -0.928 1.00 89.38 191 SER A O 1
ATOM 1528 N N . ALA A 1 192 ? -17.787 -2.614 -0.983 1.00 96.62 192 ALA A N 1
ATOM 1529 C CA . ALA A 1 192 ? -18.260 -3.087 -2.287 1.00 96.62 192 ALA A CA 1
ATOM 1530 C C . ALA A 1 192 ? -17.300 -2.705 -3.430 1.00 96.62 192 ALA A C 1
ATOM 1532 O O . ALA A 1 192 ? -16.831 -3.583 -4.150 1.00 96.62 192 ALA A O 1
ATOM 1533 N N . GLY A 1 193 ? -16.930 -1.423 -3.532 1.00 97.12 193 GLY A N 1
ATOM 1534 C CA . GLY A 1 193 ? -16.009 -0.938 -4.564 1.00 97.12 193 GLY A CA 1
ATOM 1535 C C . GLY A 1 193 ? -14.612 -1.563 -4.471 1.00 97.12 193 GLY A C 1
ATOM 1536 O O . GLY A 1 193 ? -14.045 -1.958 -5.484 1.00 97.12 193 GLY A O 1
ATOM 1537 N N . SER A 1 194 ? -14.090 -1.762 -3.255 1.00 97.81 194 SER A N 1
ATOM 1538 C CA . SER A 1 194 ? -12.819 -2.453 -3.021 1.00 97.81 194 SER A CA 1
ATOM 1539 C C . SER A 1 194 ? -12.860 -3.897 -3.517 1.00 97.81 194 SER A C 1
ATOM 1541 O O . SER A 1 194 ? -11.892 -4.361 -4.111 1.00 97.81 194 SER A O 1
ATOM 1543 N N . ARG A 1 195 ? -13.961 -4.627 -3.284 1.00 98.12 195 ARG A N 1
ATOM 1544 C CA . ARG A 1 195 ? -14.116 -6.006 -3.779 1.00 98.12 195 ARG A CA 1
ATOM 1545 C C . ARG A 1 195 ? -14.163 -6.050 -5.297 1.00 98.12 195 ARG A C 1
ATOM 1547 O O . ARG A 1 195 ? -13.448 -6.851 -5.889 1.00 98.12 195 ARG A O 1
ATOM 1554 N N . GLU A 1 196 ? -14.971 -5.188 -5.902 1.00 98.19 196 GLU A N 1
ATOM 1555 C CA . GLU A 1 196 ? -15.123 -5.127 -7.354 1.00 98.19 196 GLU A CA 1
ATOM 1556 C C . GLU A 1 196 ? -13.791 -4.770 -8.030 1.00 98.19 196 GLU A C 1
ATOM 1558 O O . GLU A 1 196 ? -13.345 -5.478 -8.929 1.00 98.19 196 GLU A O 1
ATOM 1563 N N . ALA A 1 197 ? -13.093 -3.738 -7.543 1.00 98.19 197 ALA A N 1
ATOM 1564 C CA . ALA A 1 197 ? -11.777 -3.362 -8.056 1.00 98.19 197 ALA A CA 1
ATOM 1565 C C . ALA A 1 197 ? -10.761 -4.509 -7.926 1.00 98.19 197 ALA A C 1
ATOM 1567 O O . ALA A 1 197 ? -9.970 -4.761 -8.834 1.00 98.19 197 ALA A O 1
ATOM 1568 N N . LEU A 1 198 ? -10.790 -5.234 -6.806 1.00 98.19 198 LEU A N 1
ATOM 1569 C CA . LEU A 1 198 ? -9.897 -6.362 -6.560 1.00 98.19 198 LEU A CA 1
ATOM 1570 C C . LEU A 1 198 ? -10.193 -7.553 -7.483 1.00 98.19 198 LEU A C 1
ATOM 1572 O O . LEU A 1 198 ? -9.259 -8.177 -7.984 1.00 98.19 198 LEU A O 1
ATOM 1576 N N . GLN A 1 199 ? -11.469 -7.832 -7.755 1.00 98.56 199 GLN A N 1
ATOM 1577 C CA . GLN A 1 199 ? -11.891 -8.826 -8.745 1.00 98.56 199 GLN A CA 1
ATOM 1578 C C . GLN A 1 199 ? -11.452 -8.432 -10.160 1.00 98.56 199 GLN A C 1
ATOM 1580 O O . GLN A 1 199 ? -10.858 -9.263 -10.847 1.00 98.56 199 GLN A O 1
ATOM 1585 N N . LYS A 1 200 ? -11.646 -7.166 -10.563 1.00 98.38 200 LYS A N 1
ATOM 1586 C CA . LYS A 1 200 ? -11.180 -6.648 -11.863 1.00 98.38 200 LYS A CA 1
ATOM 1587 C C . LYS A 1 200 ? -9.658 -6.742 -12.009 1.00 98.38 200 LYS A C 1
ATOM 1589 O O . LYS A 1 200 ? -9.164 -7.145 -13.060 1.00 98.38 200 LYS A O 1
ATOM 1594 N N . MET A 1 201 ? -8.893 -6.432 -10.959 1.00 98.31 201 MET A N 1
ATOM 1595 C CA . MET A 1 201 ? -7.434 -6.614 -10.972 1.00 98.31 201 MET A CA 1
ATOM 1596 C C . MET A 1 201 ? -7.042 -8.094 -11.079 1.00 98.31 201 MET A C 1
ATOM 1598 O O . MET A 1 201 ? -6.144 -8.430 -11.849 1.00 98.31 201 MET A O 1
ATOM 1602 N N . LEU A 1 202 ? -7.720 -8.995 -10.358 1.00 98.25 202 LEU A N 1
ATOM 1603 C CA . LEU A 1 202 ? -7.478 -10.441 -10.445 1.00 98.25 202 LEU A CA 1
ATOM 1604 C C . LEU A 1 202 ? -7.730 -10.989 -11.853 1.00 98.25 202 LEU A C 1
ATOM 1606 O O . LEU A 1 202 ? -6.888 -11.725 -12.369 1.00 98.25 202 LEU A O 1
ATOM 1610 N N . SER A 1 203 ? -8.847 -10.617 -12.483 1.00 98.06 203 SER A N 1
ATOM 1611 C CA . SER A 1 203 ? -9.159 -11.030 -13.857 1.00 98.06 203 SER A CA 1
ATOM 1612 C C . SER A 1 203 ? -8.226 -10.397 -14.890 1.00 98.06 203 SER A C 1
ATOM 1614 O O . SER A 1 203 ? -8.043 -10.957 -15.964 1.00 98.06 203 SER A O 1
ATOM 1616 N N . SER A 1 204 ? -7.601 -9.265 -14.554 1.00 97.62 204 SER A N 1
ATOM 1617 C CA . SER A 1 204 ? -6.684 -8.526 -15.432 1.00 97.62 204 SER A CA 1
ATOM 1618 C C . SER A 1 204 ? -5.203 -8.829 -15.182 1.00 97.62 204 SER A C 1
ATOM 1620 O O . SER A 1 204 ? -4.339 -8.120 -15.690 1.00 97.62 204 SER A O 1
ATOM 1622 N N . GLY A 1 205 ? -4.891 -9.878 -14.414 1.00 96.00 205 GLY A N 1
ATOM 1623 C CA . GLY A 1 205 ? -3.520 -10.363 -14.257 1.00 96.00 205 GLY A CA 1
ATOM 1624 C C . GLY A 1 205 ? -2.773 -9.856 -13.023 1.00 96.00 205 GLY A C 1
ATOM 1625 O O . GLY A 1 205 ? -1.559 -9.706 -13.084 1.00 96.00 205 GLY A O 1
ATOM 1626 N N . LEU A 1 206 ? -3.448 -9.622 -11.893 1.00 97.00 206 LEU A N 1
ATOM 1627 C CA . LEU A 1 206 ? -2.774 -9.432 -10.600 1.00 97.00 206 LEU A CA 1
ATOM 1628 C C . LEU A 1 206 ? -2.011 -10.716 -10.214 1.00 97.00 206 LEU A C 1
ATOM 1630 O O . LEU A 1 206 ? -2.631 -11.770 -10.030 1.00 97.00 206 LEU A O 1
ATOM 1634 N N . VAL A 1 207 ? -0.681 -10.646 -10.084 1.00 95.75 207 VAL A N 1
ATOM 1635 C CA . VAL A 1 207 ? 0.190 -11.820 -9.881 1.00 95.75 207 VAL A CA 1
ATOM 1636 C C . VAL A 1 207 ? 0.773 -11.850 -8.474 1.00 95.75 207 VAL A C 1
ATOM 1638 O O . VAL A 1 207 ? 0.525 -12.795 -7.721 1.00 95.75 207 VAL A O 1
ATOM 1641 N N . VAL A 1 208 ? 1.546 -10.831 -8.096 1.00 95.12 208 VAL A N 1
ATOM 1642 C CA . VAL A 1 208 ? 2.306 -10.804 -6.832 1.00 95.12 208 VAL A CA 1
ATOM 1643 C C . VAL A 1 208 ? 1.363 -10.848 -5.638 1.00 95.12 208 VAL A C 1
ATOM 1645 O O . VAL A 1 208 ? 1.614 -11.563 -4.665 1.00 95.12 208 VAL A O 1
ATOM 1648 N N . LYS A 1 209 ? 0.264 -10.099 -5.725 1.00 96.56 209 LYS A N 1
ATOM 1649 C CA . LYS A 1 209 ? -0.732 -9.953 -4.661 1.00 96.56 209 LYS A CA 1
ATOM 1650 C C . LYS A 1 209 ? -1.959 -10.826 -4.867 1.00 96.56 209 LYS A C 1
ATOM 1652 O O . LYS A 1 209 ? -2.949 -10.648 -4.165 1.00 96.56 209 LYS A O 1
ATOM 1657 N N . ARG A 1 210 ? -1.907 -11.799 -5.781 1.00 97.94 210 ARG A N 1
ATOM 1658 C CA . ARG A 1 210 ? -3.044 -12.676 -6.096 1.00 97.94 210 ARG A CA 1
ATOM 1659 C C . ARG A 1 210 ? -3.589 -13.408 -4.871 1.00 97.94 210 ARG A C 1
ATOM 1661 O O . ARG A 1 210 ? -4.787 -13.367 -4.618 1.00 97.94 210 ARG A O 1
ATOM 1668 N N . GLN A 1 211 ? -2.712 -14.050 -4.099 1.00 97.88 211 GLN A N 1
ATOM 1669 C CA . GLN A 1 211 ? -3.115 -14.780 -2.891 1.00 97.88 211 GLN A CA 1
ATOM 1670 C C . GLN A 1 211 ? -3.657 -13.831 -1.817 1.00 97.88 211 GLN A C 1
ATOM 1672 O O . GLN A 1 211 ? -4.672 -14.128 -1.195 1.00 97.88 211 GLN A O 1
ATOM 1677 N N . GLU A 1 212 ? -3.011 -12.671 -1.630 1.00 97.69 212 GLU A N 1
ATOM 1678 C CA . GLU A 1 212 ? -3.494 -11.628 -0.716 1.00 97.69 212 GLU A CA 1
ATOM 1679 C C . GLU A 1 212 ? -4.920 -11.206 -1.112 1.00 97.69 212 GLU A C 1
ATOM 1681 O O . GLU A 1 212 ? -5.827 -11.182 -0.284 1.00 97.69 212 GLU A O 1
ATOM 1686 N N . ALA A 1 213 ? -5.140 -10.956 -2.401 1.00 98.06 213 ALA A N 1
ATOM 1687 C CA . ALA A 1 213 ? -6.428 -10.566 -2.947 1.00 98.06 213 ALA A CA 1
ATOM 1688 C C . ALA A 1 213 ? -7.513 -11.632 -2.747 1.00 98.06 213 ALA A C 1
ATOM 1690 O O . ALA A 1 213 ? -8.615 -11.308 -2.312 1.00 98.06 213 ALA A O 1
ATOM 1691 N N . GLN A 1 214 ? -7.199 -12.901 -3.010 1.00 98.31 214 GLN A N 1
ATOM 1692 C CA . GLN A 1 214 ? -8.138 -14.008 -2.819 1.00 98.31 214 GLN A CA 1
ATOM 1693 C C . GLN A 1 214 ? -8.568 -14.142 -1.355 1.00 98.31 214 GLN A C 1
ATOM 1695 O O . GLN A 1 214 ? -9.764 -14.197 -1.089 1.00 98.31 214 GLN A O 1
ATOM 1700 N N . VAL A 1 215 ? -7.621 -14.104 -0.410 1.00 98.12 215 VAL A N 1
ATOM 1701 C CA . VAL A 1 215 ? -7.929 -14.137 1.032 1.00 98.12 215 VAL A CA 1
ATOM 1702 C C . VAL A 1 215 ? -8.752 -12.917 1.449 1.00 98.12 215 VAL A C 1
ATOM 1704 O O . VAL A 1 215 ? -9.701 -13.039 2.213 1.00 98.12 215 VAL A O 1
ATOM 1707 N N . ALA A 1 216 ? -8.447 -11.728 0.927 1.00 97.75 216 ALA A N 1
ATOM 1708 C CA . ALA A 1 216 ? -9.238 -10.537 1.233 1.00 97.75 216 ALA A CA 1
ATOM 1709 C C . ALA A 1 216 ? -10.691 -10.647 0.736 1.00 97.75 216 ALA A C 1
ATOM 1711 O O . ALA A 1 216 ? -11.601 -10.157 1.402 1.00 97.75 216 ALA A O 1
ATOM 1712 N N . LEU A 1 217 ? -10.927 -11.289 -0.413 1.00 98.31 217 LEU A N 1
ATOM 1713 C CA . LEU A 1 217 ? -12.269 -11.457 -0.979 1.00 98.31 217 LEU A CA 1
ATOM 1714 C C . LEU A 1 217 ? -13.156 -12.416 -0.175 1.00 98.31 217 LEU A C 1
ATOM 1716 O O . LEU A 1 217 ? -14.379 -12.258 -0.219 1.00 98.31 217 LEU A O 1
ATOM 1720 N N . THR A 1 218 ? -12.577 -13.342 0.599 1.00 98.12 218 THR A N 1
ATOM 1721 C CA . THR A 1 218 ? -13.348 -14.223 1.495 1.00 98.12 218 THR A CA 1
ATOM 1722 C C . THR A 1 218 ? -13.843 -13.513 2.751 1.00 98.12 218 THR A C 1
ATOM 1724 O O . THR A 1 218 ? -14.555 -14.127 3.535 1.00 98.12 218 THR A O 1
ATOM 1727 N N . LEU A 1 219 ? -13.478 -12.242 2.965 1.00 97.62 219 LEU A N 1
ATOM 1728 C CA . LEU A 1 219 ? -13.854 -11.491 4.158 1.00 97.62 219 LEU A CA 1
ATOM 1729 C C . LEU A 1 219 ? -15.366 -11.532 4.404 1.00 97.62 219 LEU A C 1
ATOM 1731 O O . LEU A 1 219 ? -16.157 -11.201 3.528 1.00 97.62 219 LEU A O 1
ATOM 1735 N N . ASP A 1 220 ? -15.775 -11.832 5.621 1.00 97.00 220 ASP A N 1
ATOM 1736 C CA . ASP A 1 220 ? -17.148 -11.730 6.087 1.00 97.00 220 ASP A CA 1
ATOM 1737 C C . ASP A 1 220 ? -17.171 -11.297 7.565 1.00 97.00 220 ASP A C 1
ATOM 1739 O O . ASP A 1 220 ? -16.169 -10.833 8.120 1.00 97.00 220 ASP A O 1
ATOM 1743 N N . LYS A 1 221 ? -18.351 -11.349 8.193 1.00 95.62 221 LYS A N 1
ATOM 1744 C CA . LYS A 1 221 ? -18.504 -10.943 9.597 1.00 95.62 221 LYS A CA 1
ATOM 1745 C C . LYS A 1 221 ? -17.918 -11.958 10.581 1.00 95.62 221 LYS A C 1
ATOM 1747 O O . LYS A 1 221 ? -17.517 -11.558 11.670 1.00 95.62 221 LYS A O 1
ATOM 1752 N N . ILE A 1 222 ? -17.904 -13.235 10.215 1.00 97.00 222 ILE A N 1
ATOM 1753 C CA . ILE A 1 222 ? -17.520 -14.366 11.062 1.00 97.00 222 ILE A CA 1
ATOM 1754 C C . ILE A 1 222 ? -15.995 -14.540 11.032 1.00 97.00 222 ILE A C 1
ATOM 1756 O O . ILE A 1 222 ? -15.374 -14.721 12.076 1.00 97.00 222 ILE A O 1
ATOM 1760 N N . ASN A 1 223 ? -15.377 -14.399 9.860 1.00 96.50 223 ASN A N 1
ATOM 1761 C CA . ASN A 1 223 ? -13.962 -14.684 9.624 1.00 96.50 223 ASN A CA 1
ATOM 1762 C C . ASN A 1 223 ? -13.048 -13.441 9.629 1.00 96.50 223 ASN A C 1
ATOM 1764 O O . ASN A 1 223 ? -11.884 -13.531 9.241 1.00 96.50 223 ASN A O 1
ATOM 1768 N N . HIS A 1 224 ? -13.533 -12.270 10.064 1.00 94.12 224 HIS A N 1
ATOM 1769 C CA . HIS A 1 224 ? -12.782 -11.001 10.000 1.00 94.12 224 HIS A CA 1
ATOM 1770 C C . HIS A 1 224 ? -11.374 -11.084 10.612 1.00 94.12 224 HIS A C 1
ATOM 1772 O O . HIS A 1 224 ? -10.408 -10.597 10.016 1.00 94.12 224 HIS A O 1
ATOM 1778 N N . LEU A 1 225 ? -11.249 -11.721 11.782 1.00 92.19 225 LEU A N 1
ATOM 1779 C CA . LEU A 1 225 ? -9.961 -11.909 12.455 1.00 92.19 225 LEU A CA 1
ATOM 1780 C C . LEU A 1 225 ? -9.059 -12.881 11.689 1.00 92.19 225 LEU A C 1
ATOM 1782 O O . LEU A 1 225 ? -7.897 -12.560 11.441 1.00 92.19 225 LEU A O 1
ATOM 1786 N N . GLU A 1 226 ? -9.609 -14.014 11.257 1.00 95.50 226 GLU A N 1
ATOM 1787 C CA . GLU A 1 226 ? -8.884 -15.039 10.504 1.00 95.50 226 GLU A CA 1
ATOM 1788 C C . GLU A 1 226 ? -8.341 -14.486 9.183 1.00 95.50 226 GLU A C 1
ATOM 1790 O O . GLU A 1 226 ? -7.154 -14.627 8.895 1.00 95.50 226 GLU A O 1
ATOM 1795 N N . VAL A 1 227 ? -9.160 -13.773 8.405 1.00 96.25 227 VAL A N 1
ATOM 1796 C CA . VAL A 1 227 ? -8.748 -13.163 7.131 1.00 96.25 227 VAL A CA 1
ATOM 1797 C C . VAL A 1 227 ? -7.641 -12.134 7.345 1.00 96.25 227 VAL A C 1
ATOM 1799 O O . VAL A 1 227 ? -6.676 -12.075 6.575 1.00 96.25 227 VAL A O 1
ATOM 1802 N N . ARG A 1 228 ? -7.726 -11.340 8.418 1.00 94.19 228 ARG A N 1
ATOM 1803 C CA . ARG A 1 228 ? -6.681 -10.372 8.768 1.00 94.19 228 ARG A CA 1
ATOM 1804 C C . ARG A 1 228 ? -5.371 -11.064 9.147 1.00 94.19 228 ARG A C 1
ATOM 1806 O O . ARG A 1 228 ? -4.308 -10.568 8.770 1.00 94.19 228 ARG A O 1
ATOM 1813 N N . GLU A 1 229 ? -5.434 -12.192 9.850 1.00 92.25 229 GLU A N 1
ATOM 1814 C CA . GLU A 1 229 ? -4.280 -13.040 10.173 1.00 92.25 229 GLU A CA 1
ATOM 1815 C C . GLU A 1 229 ? -3.728 -13.807 8.958 1.00 92.25 229 GLU A C 1
ATOM 1817 O O . GLU A 1 229 ? -2.515 -13.994 8.836 1.00 92.25 229 GLU A O 1
ATOM 1822 N N . GLY A 1 230 ? -4.584 -14.209 8.023 1.00 94.69 230 GLY A N 1
ATOM 1823 C CA . GLY A 1 230 ? -4.197 -14.835 6.761 1.00 94.69 230 GLY A CA 1
ATOM 1824 C C . GLY A 1 230 ? -3.424 -13.862 5.876 1.00 94.69 230 GLY A C 1
ATOM 1825 O O . GLY A 1 230 ? -2.275 -14.119 5.513 1.00 94.69 230 GLY A O 1
ATOM 1826 N N . LEU A 1 231 ? -3.994 -12.681 5.621 1.00 94.62 231 LEU A N 1
ATOM 1827 C CA . LEU A 1 231 ? -3.322 -11.595 4.895 1.00 94.62 231 LEU A CA 1
ATOM 1828 C C . LEU A 1 231 ? -1.995 -11.206 5.535 1.00 94.62 231 LEU A C 1
ATOM 1830 O O . LEU A 1 231 ? -0.999 -10.961 4.857 1.00 94.62 231 LEU A O 1
ATOM 1834 N N . ALA A 1 232 ? -1.979 -11.189 6.861 1.00 90.94 232 ALA A N 1
ATOM 1835 C CA . ALA A 1 232 ? -0.817 -10.889 7.663 1.00 90.94 232 ALA A CA 1
ATOM 1836 C C . ALA A 1 232 ? 0.391 -11.788 7.386 1.00 90.94 232 ALA A C 1
ATOM 1838 O O . ALA A 1 232 ? 1.514 -11.279 7.414 1.00 90.94 232 ALA A O 1
ATOM 1839 N N . LYS A 1 233 ? 0.153 -13.080 7.134 1.00 91.69 233 LYS A N 1
ATOM 1840 C CA . LYS A 1 233 ? 1.176 -14.083 6.797 1.00 91.69 233 LYS A CA 1
ATOM 1841 C C . LYS A 1 233 ? 1.651 -13.965 5.346 1.00 91.69 233 LYS A C 1
ATOM 1843 O O . LYS A 1 233 ? 2.766 -14.371 5.029 1.00 91.69 233 LYS A O 1
ATOM 1848 N N . LEU A 1 234 ? 0.810 -13.422 4.465 1.00 93.00 234 LEU A N 1
ATOM 1849 C CA . LEU A 1 234 ? 1.113 -13.252 3.042 1.00 93.00 234 LEU A CA 1
ATOM 1850 C C . LEU A 1 234 ? 1.894 -11.960 2.762 1.00 93.00 234 LEU A C 1
ATOM 1852 O O . LEU A 1 234 ? 2.808 -11.969 1.928 1.00 93.00 234 LEU A O 1
ATOM 1856 N N . SER A 1 235 ? 1.563 -10.894 3.499 1.00 89.19 235 SER A N 1
ATOM 1857 C CA . SER A 1 235 ? 2.199 -9.577 3.432 1.00 89.19 235 SER A CA 1
ATOM 1858 C C . SER A 1 235 ? 3.595 -9.573 4.067 1.00 89.19 235 SER A C 1
ATOM 1860 O O . SER A 1 235 ? 3.842 -10.280 5.041 1.00 89.19 235 SER A O 1
ATOM 1862 N N . GLY A 1 236 ? 4.512 -8.744 3.559 1.00 82.56 236 GLY A N 1
ATOM 1863 C CA . GLY A 1 236 ? 5.881 -8.663 4.082 1.00 82.56 236 GLY A CA 1
ATOM 1864 C C . GLY A 1 236 ? 5.976 -8.301 5.577 1.00 82.56 236 GLY A C 1
ATOM 1865 O O . GLY A 1 236 ? 5.171 -7.537 6.107 1.00 82.56 236 GLY A O 1
ATOM 1866 N N . ASN A 1 237 ? 7.031 -8.789 6.243 1.00 75.69 237 ASN A N 1
ATOM 1867 C CA . ASN A 1 237 ? 7.213 -8.703 7.702 1.00 75.69 237 ASN A CA 1
ATOM 1868 C C . ASN A 1 237 ? 7.394 -7.285 8.273 1.00 75.69 237 ASN A C 1
ATOM 1870 O O . ASN A 1 237 ? 7.383 -7.113 9.485 1.00 75.69 237 ASN A O 1
ATOM 1874 N N . GLN A 1 238 ? 7.564 -6.238 7.463 1.00 74.31 238 GLN A N 1
ATOM 1875 C CA . GLN A 1 238 ? 7.909 -4.911 7.998 1.00 74.31 238 GLN A CA 1
ATOM 1876 C C . GLN A 1 238 ? 6.836 -4.328 8.930 1.00 74.31 238 GLN A C 1
ATOM 1878 O O . GLN A 1 238 ? 7.159 -3.600 9.868 1.00 74.31 238 GLN A O 1
ATOM 1883 N N . SER A 1 239 ? 5.564 -4.659 8.697 1.00 79.69 239 SER A N 1
ATOM 1884 C CA . SER A 1 239 ? 4.444 -4.184 9.512 1.00 79.69 239 SER A CA 1
ATOM 1885 C C . SER A 1 239 ? 4.009 -5.170 10.601 1.00 79.69 239 SER A C 1
ATOM 1887 O O . SER A 1 239 ? 3.120 -4.826 11.383 1.00 79.69 239 SER A O 1
ATOM 1889 N N . CYS A 1 240 ? 4.622 -6.360 10.707 1.00 83.12 240 CYS A N 1
ATOM 1890 C CA . CYS A 1 240 ? 4.179 -7.379 11.666 1.00 83.12 240 CYS A CA 1
ATOM 1891 C C . CYS A 1 240 ? 4.280 -6.881 13.119 1.00 83.12 240 CYS A C 1
ATOM 1893 O O . CYS A 1 240 ? 3.362 -7.090 13.905 1.00 83.12 240 CYS A O 1
ATOM 1895 N N . TYR A 1 241 ? 5.318 -6.104 13.438 1.00 86.81 241 TYR A N 1
ATOM 1896 C CA . TYR A 1 241 ? 5.564 -5.546 14.774 1.00 86.81 241 TYR A CA 1
ATOM 1897 C C . TYR A 1 241 ? 4.660 -4.371 15.169 1.00 86.81 241 TYR A C 1
ATOM 1899 O O . TYR A 1 241 ? 4.781 -3.861 16.282 1.00 86.81 241 TYR A O 1
ATOM 1907 N N . LEU A 1 242 ? 3.835 -3.877 14.243 1.00 86.25 242 LEU A N 1
ATOM 1908 C CA . LEU A 1 242 ? 2.854 -2.814 14.490 1.00 86.25 242 LEU A CA 1
ATOM 1909 C C . LEU A 1 242 ? 1.422 -3.361 14.520 1.00 86.25 242 LEU A C 1
ATOM 1911 O O . LEU A 1 242 ? 0.461 -2.600 14.648 1.00 86.25 242 LEU A O 1
ATOM 1915 N N . ARG A 1 243 ? 1.257 -4.672 14.326 1.00 84.81 243 ARG A N 1
ATOM 1916 C CA . ARG A 1 243 ? -0.052 -5.295 14.194 1.00 84.81 243 ARG A CA 1
ATOM 1917 C C . ARG A 1 243 ? -0.674 -5.497 15.571 1.00 84.81 243 ARG A C 1
ATOM 1919 O O . ARG A 1 243 ? -0.072 -6.077 16.463 1.00 84.81 243 ARG A O 1
ATOM 1926 N N . LEU A 1 244 ? -1.916 -5.043 15.704 1.00 88.56 244 LEU A N 1
ATOM 1927 C CA . LEU A 1 244 ? -2.747 -5.323 16.870 1.00 88.56 244 LEU A CA 1
ATOM 1928 C C . LEU A 1 244 ? -3.365 -6.716 16.752 1.00 88.56 244 LEU A C 1
ATOM 1930 O O . LEU A 1 244 ? -4.036 -6.989 15.748 1.00 88.56 244 LEU A O 1
ATOM 1934 N N . ASP A 1 245 ? -3.167 -7.530 17.783 1.00 89.94 245 ASP A N 1
ATOM 1935 C CA . ASP A 1 245 ? -3.892 -8.773 18.051 1.00 89.94 245 ASP A CA 1
ATOM 1936 C C . ASP A 1 245 ? -5.373 -8.496 18.379 1.00 89.94 245 ASP A C 1
ATOM 1938 O O . ASP A 1 245 ? -5.801 -7.339 18.444 1.00 89.94 245 ASP A O 1
ATOM 1942 N N . GLY A 1 246 ? -6.177 -9.545 18.584 1.00 89.50 246 GLY A N 1
ATOM 1943 C CA . GLY A 1 246 ? -7.603 -9.398 18.910 1.00 89.50 246 GLY A CA 1
ATOM 1944 C C . GLY A 1 246 ? -7.844 -8.500 20.132 1.00 89.50 246 GLY A C 1
ATOM 1945 O O . GLY A 1 246 ? -8.636 -7.555 20.074 1.00 89.50 246 GLY A O 1
ATOM 1946 N N . ALA A 1 247 ? -7.081 -8.708 21.210 1.00 92.75 247 ALA A N 1
ATOM 1947 C CA . ALA A 1 247 ? -7.161 -7.876 22.410 1.00 92.75 247 ALA A CA 1
ATOM 1948 C C . ALA A 1 247 ? -6.727 -6.419 22.139 1.00 92.75 247 ALA A C 1
ATOM 1950 O O . ALA A 1 247 ? -7.354 -5.469 22.616 1.00 92.75 247 ALA A O 1
ATOM 1951 N N . GLY A 1 248 ? -5.686 -6.212 21.332 1.00 93.19 248 GLY A N 1
ATOM 1952 C CA . GLY A 1 248 ? -5.217 -4.897 20.903 1.00 93.19 248 GLY A CA 1
ATOM 1953 C C . GLY A 1 248 ? -6.240 -4.134 20.069 1.00 93.19 248 GLY A C 1
ATOM 1954 O O . GLY A 1 248 ? -6.400 -2.927 20.274 1.00 93.19 248 GLY A O 1
ATOM 1955 N N . VAL A 1 249 ? -6.970 -4.818 19.184 1.00 90.94 249 VAL A N 1
ATOM 1956 C CA . VAL A 1 249 ? -8.085 -4.239 18.415 1.00 90.94 249 VAL A CA 1
ATOM 1957 C C . VAL A 1 249 ? -9.204 -3.782 19.340 1.00 90.94 249 VAL A C 1
ATOM 1959 O O . VAL A 1 249 ? -9.707 -2.665 19.177 1.00 90.94 249 VAL A O 1
ATOM 1962 N N . LEU A 1 250 ? -9.577 -4.604 20.325 1.00 92.56 250 LEU A N 1
ATOM 1963 C CA . LEU A 1 250 ? -10.603 -4.249 21.304 1.00 92.56 250 LEU A CA 1
ATOM 1964 C C . LEU A 1 250 ? -10.190 -3.002 22.099 1.00 92.56 250 LEU A C 1
ATOM 1966 O O . LEU A 1 250 ? -10.950 -2.033 22.161 1.00 92.56 250 LEU A O 1
ATOM 1970 N N . ARG A 1 251 ? -8.948 -2.965 22.607 1.00 95.06 251 ARG A N 1
ATOM 1971 C CA . ARG A 1 251 ? -8.391 -1.783 23.291 1.00 95.06 251 ARG A CA 1
ATOM 1972 C C . ARG A 1 251 ? -8.426 -0.539 22.399 1.00 95.06 251 ARG A C 1
ATOM 1974 O O . ARG A 1 251 ? -8.909 0.506 22.827 1.00 95.06 251 ARG A O 1
ATOM 1981 N N . ALA A 1 252 ? -7.970 -0.645 21.150 1.00 93.19 252 ALA A N 1
ATOM 1982 C CA . ALA A 1 252 ? -7.989 0.472 20.203 1.00 93.19 252 ALA A CA 1
ATOM 1983 C C . ALA A 1 252 ? -9.419 0.958 19.896 1.00 93.19 252 ALA A C 1
ATOM 1985 O O . ALA A 1 252 ? -9.661 2.161 19.780 1.00 93.19 252 ALA A O 1
ATOM 1986 N N . THR A 1 253 ? -10.383 0.039 19.829 1.00 92.31 253 THR A N 1
ATOM 1987 C CA . THR A 1 253 ? -11.804 0.362 19.646 1.00 92.31 253 THR A CA 1
ATOM 1988 C C . THR A 1 253 ? -12.362 1.118 20.852 1.00 92.31 253 THR A C 1
ATOM 1990 O O . THR A 1 253 ? -13.027 2.138 20.673 1.00 92.31 253 THR A O 1
ATOM 1993 N N . ASN A 1 254 ? -12.040 0.686 22.073 1.00 95.56 254 ASN A N 1
ATOM 1994 C CA . ASN A 1 254 ? -12.450 1.371 23.302 1.00 95.56 254 ASN A CA 1
ATOM 1995 C C . ASN A 1 254 ? -11.848 2.781 23.398 1.00 95.56 254 ASN A C 1
ATOM 1997 O O . ASN A 1 254 ? -12.573 3.731 23.686 1.00 95.56 254 ASN A O 1
ATOM 2001 N N . ILE A 1 255 ? -10.564 2.943 23.053 1.00 95.81 255 ILE A N 1
ATOM 2002 C CA . ILE A 1 255 ? -9.908 4.260 22.952 1.00 95.81 255 ILE A CA 1
ATOM 2003 C C . ILE A 1 255 ? -10.660 5.163 21.969 1.00 95.81 255 ILE A C 1
ATOM 2005 O O . ILE A 1 255 ? -10.934 6.322 22.281 1.00 95.81 255 ILE A O 1
ATOM 2009 N N . LYS A 1 256 ? -11.009 4.646 20.783 1.00 94.56 256 LYS A N 1
ATOM 2010 C CA . LYS A 1 256 ? -11.742 5.413 19.768 1.00 94.56 256 LYS A CA 1
ATOM 2011 C C . LYS A 1 256 ? -13.123 5.840 20.274 1.00 94.56 256 LYS A C 1
ATOM 2013 O O . LYS A 1 256 ? -13.487 6.999 20.101 1.00 94.56 256 LYS A O 1
ATOM 2018 N N . ARG A 1 257 ? -13.873 4.934 20.913 1.00 95.94 257 ARG A N 1
ATOM 2019 C CA . ARG A 1 257 ? -15.198 5.230 21.489 1.00 95.94 257 ARG A CA 1
ATOM 2020 C C . ARG A 1 257 ? -15.116 6.309 22.568 1.00 95.94 257 ARG A C 1
ATOM 2022 O O . ARG A 1 257 ? -15.850 7.288 22.479 1.00 95.94 257 ARG A O 1
ATOM 2029 N N . ALA A 1 258 ? -14.192 6.174 23.520 1.00 96.81 258 ALA A N 1
ATOM 2030 C CA . ALA A 1 258 ? -13.994 7.161 24.583 1.00 96.81 258 ALA A CA 1
ATOM 2031 C C . ALA A 1 258 ? -13.592 8.536 24.021 1.00 96.81 258 ALA A C 1
ATOM 2033 O O . ALA A 1 258 ? -14.104 9.560 24.464 1.00 96.81 258 ALA A O 1
ATOM 2034 N N . ALA A 1 259 ? -12.733 8.571 22.994 1.00 96.88 259 ALA A N 1
ATOM 2035 C CA . ALA A 1 259 ? -12.358 9.817 22.327 1.00 96.88 259 ALA A CA 1
ATOM 2036 C C . ALA A 1 259 ? -13.548 10.498 21.629 1.00 96.88 259 ALA A C 1
ATOM 2038 O O . ALA A 1 259 ? -13.714 11.705 21.773 1.00 96.88 259 ALA A O 1
ATOM 2039 N N . ILE A 1 260 ? -14.395 9.742 20.919 1.00 96.12 260 ILE A N 1
ATOM 2040 C CA . ILE A 1 260 ? -15.608 10.285 20.278 1.00 96.12 260 ILE A CA 1
ATOM 2041 C C . ILE A 1 260 ? -16.577 10.833 21.332 1.00 96.12 260 ILE A C 1
ATOM 2043 O O . ILE A 1 260 ? -17.078 11.946 21.185 1.00 96.12 260 ILE A O 1
ATOM 2047 N N . GLN A 1 261 ? -16.806 10.089 22.418 1.00 96.81 261 GLN A N 1
ATOM 2048 C CA . GLN A 1 261 ? -17.662 10.552 23.513 1.00 96.81 261 GLN A CA 1
ATOM 2049 C C . GLN A 1 261 ? -17.131 11.848 24.129 1.00 96.81 261 GLN A C 1
ATOM 2051 O O . GLN A 1 261 ? -17.903 12.767 24.379 1.00 96.81 261 GLN A O 1
ATOM 2056 N N . LEU A 1 262 ? -15.813 11.953 24.318 1.00 97.19 262 LEU A N 1
ATOM 2057 C CA . LEU A 1 262 ? -15.185 13.165 24.835 1.00 97.1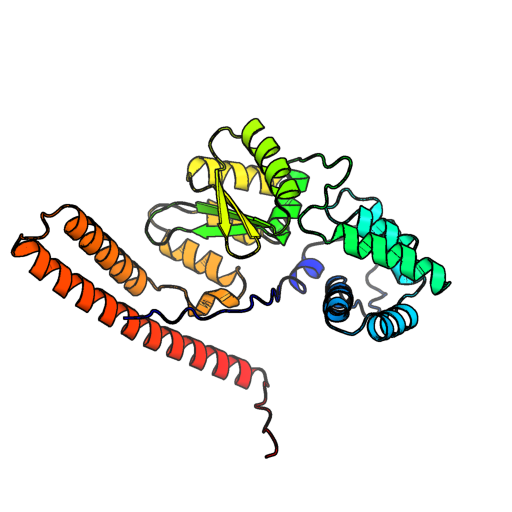9 262 LEU A CA 1
ATOM 2058 C C . LEU A 1 262 ? -15.392 14.368 23.901 1.00 97.19 262 LEU A C 1
ATOM 2060 O O . LEU A 1 262 ? -15.682 15.453 24.386 1.00 97.19 262 LEU A O 1
ATOM 2064 N N . THR A 1 263 ? -15.305 14.184 22.576 1.00 97.38 263 THR A N 1
ATOM 2065 C CA . THR A 1 263 ? -15.531 15.278 21.606 1.00 97.38 263 THR A CA 1
ATOM 2066 C C . THR A 1 263 ? -16.975 15.774 21.545 1.00 97.38 263 THR A C 1
ATOM 2068 O O . THR A 1 263 ? -17.213 16.875 21.062 1.00 97.38 263 THR A O 1
ATOM 2071 N N . GLN A 1 264 ? -17.935 14.973 22.011 1.00 96.69 264 GLN A N 1
ATOM 2072 C CA . GLN A 1 264 ? -19.360 15.321 22.015 1.00 96.69 264 GLN A CA 1
ATOM 2073 C C . GLN A 1 264 ? -19.801 16.028 23.303 1.00 96.69 264 GLN A C 1
ATOM 2075 O O . GLN A 1 264 ? -20.934 16.498 23.381 1.00 96.69 264 GLN A O 1
ATOM 2080 N N . LEU A 1 265 ? -18.945 16.086 24.327 1.00 96.62 265 LEU A N 1
ATOM 2081 C CA . LEU A 1 265 ? -19.281 16.693 25.611 1.00 96.62 265 LEU A CA 1
ATOM 2082 C C . LEU A 1 265 ? -18.792 18.144 25.700 1.00 96.62 265 LEU A C 1
ATOM 2084 O O . LEU A 1 265 ? -17.711 18.460 25.199 1.00 96.62 265 LEU A O 1
ATOM 2088 N N . PRO A 1 266 ? -19.528 19.023 26.407 1.00 95.12 266 PRO A N 1
ATOM 2089 C CA . PRO A 1 266 ? -19.025 20.341 26.767 1.00 95.12 266 PRO A CA 1
ATOM 2090 C C . PRO A 1 266 ? -17.738 20.227 27.588 1.00 95.12 266 PRO A C 1
ATOM 2092 O O . PRO A 1 266 ? -17.652 19.402 28.502 1.00 95.12 266 PRO A O 1
ATOM 2095 N N . PHE A 1 267 ? -16.765 21.097 27.307 1.00 92.31 267 PHE A N 1
ATOM 2096 C CA . PHE A 1 267 ? -15.446 21.078 27.951 1.00 92.31 267 PHE A CA 1
ATOM 2097 C C . PHE A 1 267 ? -15.519 21.147 29.488 1.00 92.31 267 PHE A C 1
ATOM 2099 O O . PHE A 1 267 ? -14.736 20.497 30.171 1.00 92.31 267 PHE A O 1
ATOM 2106 N N . ALA A 1 268 ? -16.498 21.874 30.037 1.00 93.31 268 ALA A N 1
ATOM 2107 C CA . ALA A 1 268 ? -16.682 22.056 31.479 1.00 93.31 268 ALA A CA 1
ATOM 2108 C C . ALA A 1 268 ? -17.485 20.933 32.173 1.00 93.31 268 ALA A C 1
ATOM 2110 O O . ALA A 1 268 ? -17.788 21.036 33.361 1.00 93.31 268 ALA A O 1
ATOM 2111 N N . SER A 1 269 ? -17.868 19.863 31.467 1.00 96.81 269 SER A N 1
ATOM 2112 C CA . SER A 1 269 ? -18.642 18.779 32.078 1.00 96.81 269 SER A CA 1
ATOM 2113 C C . SER A 1 269 ? -17.765 17.928 33.015 1.00 96.81 269 SER A C 1
ATOM 2115 O O . SER A 1 269 ? -16.731 17.424 32.573 1.00 96.81 269 SER A O 1
ATOM 2117 N N . PRO A 1 270 ? -18.190 17.628 34.260 1.00 96.06 270 PRO A N 1
ATOM 2118 C CA . PRO A 1 270 ? -17.492 16.669 35.128 1.00 96.06 270 PRO A CA 1
ATOM 2119 C C . PRO A 1 270 ? -17.276 15.297 34.464 1.00 96.06 270 PRO A C 1
ATOM 2121 O O . PRO A 1 270 ? -16.260 14.629 34.681 1.00 96.06 270 PRO A O 1
ATOM 2124 N N . LYS A 1 271 ? -18.206 14.896 33.584 1.00 96.88 271 LYS A N 1
ATOM 2125 C CA . LYS A 1 271 ? -18.116 13.674 32.775 1.00 96.88 271 LYS A CA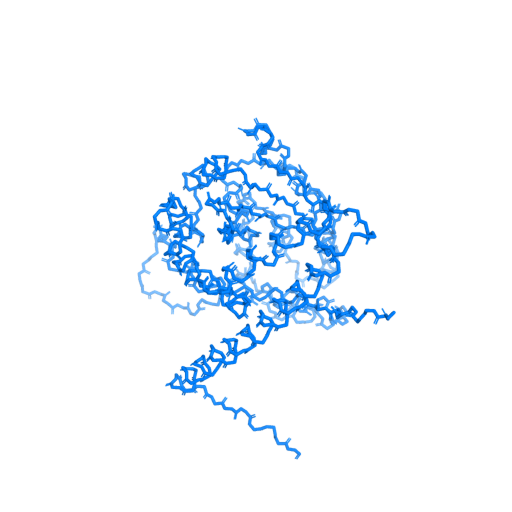 1
ATOM 2126 C C . LYS A 1 271 ? -16.963 13.726 31.766 1.00 96.88 271 LYS A C 1
ATOM 2128 O O . LYS A 1 271 ? -16.351 12.690 31.509 1.00 96.88 271 LYS A O 1
ATOM 2133 N N . ALA A 1 272 ? -16.636 14.904 31.228 1.00 96.81 272 ALA A N 1
ATOM 2134 C CA . ALA A 1 272 ? -15.498 15.084 30.327 1.00 96.81 272 ALA A CA 1
ATOM 2135 C C . ALA A 1 272 ? -14.174 14.817 31.060 1.00 96.81 272 ALA A C 1
ATOM 2137 O O . ALA A 1 272 ? -13.364 14.026 30.579 1.00 96.81 272 ALA A O 1
ATOM 2138 N N . SER A 1 273 ? -14.001 15.354 32.273 1.00 96.25 273 SER A N 1
ATOM 2139 C CA . SER A 1 273 ? -12.818 15.097 33.115 1.00 96.25 273 SER A CA 1
ATOM 2140 C C . SER A 1 273 ? -12.660 13.617 33.488 1.00 96.25 273 SER A C 1
ATOM 2142 O O . SER A 1 273 ? -11.542 13.107 33.590 1.00 96.25 273 SER A O 1
ATOM 2144 N N . PHE A 1 274 ? -13.769 12.900 33.694 1.00 97.00 274 PHE A N 1
ATOM 2145 C CA . PHE A 1 274 ? -13.745 11.450 33.904 1.00 97.00 274 PHE A CA 1
ATOM 2146 C C . PHE A 1 274 ? -13.323 10.690 32.636 1.00 97.00 274 PHE A C 1
ATOM 2148 O O . PHE A 1 274 ? -12.375 9.905 32.681 1.00 97.00 274 PHE A O 1
ATOM 2155 N N . LEU A 1 275 ? -13.968 10.955 31.494 1.00 97.44 275 LEU A N 1
ATOM 2156 C CA . LEU A 1 275 ? -13.640 10.299 30.221 1.00 97.44 275 LEU A CA 1
ATOM 2157 C C . LEU A 1 275 ? -12.215 10.602 29.755 1.00 97.44 275 LEU A C 1
ATOM 2159 O O . LEU A 1 275 ? -11.574 9.743 29.155 1.00 97.44 275 LEU A O 1
ATOM 2163 N N . GLN A 1 276 ? -11.694 11.793 30.046 1.00 97.56 276 GLN A N 1
ATOM 2164 C CA . GLN A 1 276 ? -10.313 12.151 29.744 1.00 97.56 276 GLN A CA 1
ATOM 2165 C C . GLN A 1 276 ? -9.317 11.284 30.524 1.00 97.56 276 GLN A C 1
ATOM 2167 O O . GLN A 1 276 ? -8.367 10.780 29.922 1.00 97.56 276 GLN A O 1
ATOM 2172 N N . ARG A 1 277 ? -9.558 11.061 31.826 1.00 97.62 277 ARG A N 1
ATOM 2173 C CA . ARG A 1 277 ? -8.759 10.135 32.647 1.00 97.62 277 ARG A CA 1
ATOM 2174 C C . ARG A 1 277 ? -8.853 8.708 32.112 1.00 97.62 277 ARG A C 1
ATOM 2176 O O . ARG A 1 277 ? -7.831 8.119 31.777 1.00 97.62 277 ARG A O 1
ATOM 2183 N N . GLN A 1 278 ? -10.067 8.213 31.874 1.00 97.75 278 GLN A N 1
ATOM 2184 C CA . GLN A 1 278 ? -10.275 6.875 31.313 1.00 97.75 278 GLN A CA 1
ATOM 2185 C C . GLN A 1 278 ? -9.576 6.692 29.952 1.00 97.75 278 GLN A C 1
ATOM 2187 O O . GLN A 1 278 ? -8.967 5.657 29.685 1.00 97.75 278 GLN A O 1
ATOM 2192 N N . LEU A 1 279 ? -9.631 7.697 29.073 1.00 97.81 279 LEU A N 1
ATOM 2193 C CA . LEU A 1 279 ? -8.950 7.678 27.779 1.00 97.81 279 LEU A CA 1
ATOM 2194 C C . LEU A 1 279 ? -7.423 7.637 27.937 1.00 97.81 279 LEU A C 1
ATOM 2196 O O . LEU A 1 279 ? -6.745 6.984 27.137 1.00 97.81 279 LEU A O 1
ATOM 2200 N N . GLN A 1 280 ? -6.875 8.336 28.932 1.00 98.12 280 GLN A N 1
ATOM 2201 C CA . GLN A 1 280 ? -5.451 8.297 29.254 1.00 98.12 280 GLN A CA 1
ATOM 2202 C C . GLN A 1 280 ? -5.033 6.907 29.745 1.00 98.12 280 GLN A C 1
ATOM 2204 O O . GLN A 1 280 ? -4.072 6.357 29.200 1.00 98.12 280 GLN A O 1
ATOM 2209 N N . ASP A 1 281 ? -5.795 6.313 30.663 1.00 98.00 281 ASP A N 1
ATOM 2210 C CA . ASP A 1 281 ? -5.535 4.972 31.199 1.00 98.00 281 ASP A CA 1
ATOM 2211 C C . ASP A 1 281 ? -5.573 3.920 30.084 1.00 98.00 281 ASP A C 1
ATOM 2213 O O . ASP A 1 281 ? -4.622 3.159 29.894 1.00 98.00 281 ASP A O 1
ATOM 2217 N N . LEU A 1 282 ? -6.614 3.952 29.242 1.00 97.69 282 LEU A N 1
ATOM 2218 C CA . LEU A 1 282 ? -6.736 3.063 28.083 1.00 97.69 282 LEU A CA 1
ATOM 2219 C C . LEU A 1 282 ? -5.552 3.206 27.114 1.00 97.69 282 LEU A C 1
ATOM 2221 O O . LEU A 1 282 ? -5.073 2.211 26.564 1.00 97.69 282 LEU A O 1
ATOM 2225 N N . ARG A 1 283 ? -5.062 4.432 26.885 1.00 97.75 283 ARG A N 1
ATOM 2226 C CA . ARG A 1 283 ? -3.897 4.686 26.019 1.00 97.75 283 ARG A CA 1
ATOM 2227 C C . ARG A 1 283 ? -2.600 4.172 26.637 1.00 97.75 283 ARG A C 1
ATOM 2229 O O . ARG A 1 283 ? -1.766 3.649 25.894 1.00 97.75 283 ARG A O 1
ATOM 2236 N N . GLN A 1 284 ? -2.412 4.336 27.944 1.00 97.94 284 GLN A N 1
ATOM 2237 C CA . GLN A 1 284 ? -1.237 3.833 28.655 1.00 97.94 284 GLN A CA 1
ATOM 2238 C C . GLN A 1 284 ? -1.203 2.306 28.621 1.00 97.94 284 GLN A C 1
ATOM 2240 O O . GLN A 1 284 ? -0.201 1.735 28.186 1.00 97.94 284 GLN A O 1
ATOM 2245 N N . GLU A 1 285 ? -2.322 1.668 28.955 1.00 97.56 285 GLU A N 1
ATOM 2246 C CA . GLU A 1 285 ? -2.465 0.215 28.912 1.00 97.56 285 GLU A CA 1
ATOM 2247 C C . GLU A 1 285 ? -2.226 -0.327 27.498 1.00 97.56 285 GLU A C 1
ATOM 2249 O O . GLU A 1 285 ? -1.431 -1.242 27.285 1.00 97.56 285 GLU A O 1
ATOM 2254 N N . HIS A 1 286 ? -2.832 0.293 26.482 1.00 96.19 286 HIS A N 1
ATOM 2255 C CA . HIS A 1 286 ? -2.620 -0.111 25.095 1.00 96.19 286 HIS A CA 1
ATOM 2256 C C . HIS A 1 286 ? -1.148 -0.018 24.669 1.00 96.19 286 HIS A C 1
ATOM 2258 O O . HIS A 1 286 ? -0.644 -0.936 24.019 1.00 96.19 286 HIS A O 1
ATOM 2264 N N . ARG A 1 287 ? -0.445 1.062 25.040 1.00 96.25 287 ARG A N 1
ATOM 2265 C CA . ARG A 1 287 ? 0.992 1.216 24.757 1.00 96.25 287 ARG A CA 1
ATOM 2266 C C . ARG A 1 287 ? 1.818 0.148 25.468 1.00 96.25 287 ARG A C 1
ATOM 2268 O O . ARG A 1 287 ? 2.699 -0.427 24.831 1.00 96.25 287 ARG A O 1
ATOM 2275 N N . HIS A 1 288 ? 1.530 -0.121 26.741 1.00 96.94 288 HIS A N 1
ATOM 2276 C CA . HIS A 1 288 ? 2.226 -1.141 27.524 1.00 96.94 288 HIS A CA 1
ATOM 2277 C C . HIS A 1 288 ? 2.069 -2.527 26.887 1.00 96.94 288 HIS A C 1
ATOM 2279 O O . HIS A 1 288 ? 3.062 -3.146 26.505 1.00 96.94 288 HIS A O 1
ATOM 2285 N N . GLN A 1 289 ? 0.831 -2.960 26.647 1.00 96.12 289 GLN A N 1
ATOM 2286 C CA . GLN A 1 289 ? 0.548 -4.265 26.044 1.00 96.12 289 GLN A CA 1
ATOM 2287 C C . GLN A 1 289 ? 1.145 -4.405 24.641 1.00 96.12 289 GLN A C 1
ATOM 2289 O O . GLN A 1 289 ? 1.694 -5.448 24.291 1.00 96.12 289 GLN A O 1
ATOM 2294 N N . HIS A 1 290 ? 1.098 -3.344 23.832 1.00 93.25 290 HIS A N 1
ATOM 2295 C CA . HIS A 1 290 ? 1.715 -3.356 22.508 1.00 93.25 290 HIS A CA 1
ATOM 2296 C C . HIS A 1 290 ? 3.242 -3.525 22.582 1.00 93.25 290 HIS A C 1
ATOM 2298 O O . HIS A 1 290 ? 3.819 -4.240 21.763 1.00 93.25 290 HIS A O 1
ATOM 2304 N N . LEU A 1 291 ? 3.911 -2.910 23.566 1.00 94.94 291 LEU A N 1
ATOM 2305 C CA . LEU A 1 291 ? 5.347 -3.108 23.789 1.00 94.94 291 LEU A CA 1
ATOM 2306 C C . LEU A 1 291 ? 5.667 -4.542 24.223 1.00 94.94 291 LEU A C 1
ATOM 2308 O O . LEU A 1 291 ? 6.618 -5.123 23.696 1.00 94.94 291 LEU A O 1
ATOM 2312 N N . VAL A 1 292 ? 4.869 -5.121 25.123 1.00 95.19 292 VAL A N 1
ATOM 2313 C CA . VAL A 1 292 ? 5.024 -6.514 25.574 1.00 95.19 292 VAL A CA 1
ATOM 2314 C C . VAL A 1 292 ? 4.880 -7.485 24.401 1.00 95.19 292 VAL A C 1
ATOM 2316 O O . VAL A 1 292 ? 5.772 -8.304 24.165 1.00 95.19 292 VAL A O 1
ATOM 2319 N N . LEU A 1 293 ? 3.815 -7.347 23.607 1.00 92.25 293 LEU A N 1
ATOM 2320 C CA . LEU A 1 293 ? 3.581 -8.171 22.417 1.00 92.25 293 LEU A CA 1
ATOM 2321 C C . LEU A 1 293 ? 4.712 -8.024 21.401 1.00 92.25 293 LEU A C 1
ATOM 2323 O O . LEU A 1 293 ? 5.257 -9.020 20.927 1.00 92.25 293 LEU A O 1
ATOM 2327 N N . LYS A 1 294 ? 5.127 -6.788 21.111 1.00 92.94 294 LYS A N 1
ATOM 2328 C CA . LYS A 1 294 ? 6.232 -6.524 20.189 1.00 92.94 294 LYS A CA 1
ATOM 2329 C C . LYS A 1 294 ? 7.535 -7.172 20.659 1.00 92.94 294 LYS A C 1
ATOM 2331 O O . LYS A 1 294 ? 8.245 -7.755 19.843 1.00 92.94 294 LYS A O 1
ATOM 2336 N N . ALA A 1 295 ? 7.855 -7.079 21.949 1.00 94.38 295 ALA A N 1
ATOM 2337 C CA . ALA A 1 295 ? 9.035 -7.724 22.518 1.00 94.38 295 ALA A CA 1
ATOM 2338 C C . ALA A 1 295 ? 8.947 -9.255 22.418 1.00 94.38 295 ALA A C 1
ATOM 2340 O O . ALA A 1 295 ? 9.947 -9.900 22.109 1.00 94.38 295 ALA A O 1
ATOM 2341 N N . SER A 1 296 ? 7.760 -9.830 22.629 1.00 93.75 296 SER A N 1
ATOM 2342 C CA . SER A 1 296 ? 7.513 -11.267 22.472 1.00 93.75 296 SER A CA 1
ATOM 2343 C C . SER A 1 296 ? 7.752 -11.738 21.032 1.00 93.75 296 SER A C 1
ATOM 2345 O O . SER A 1 296 ? 8.561 -12.641 20.811 1.00 93.75 296 SER A O 1
ATOM 2347 N N . VAL A 1 297 ? 7.147 -11.062 20.046 1.00 90.56 297 VAL A N 1
ATOM 2348 C CA . VAL A 1 297 ? 7.316 -11.378 18.615 1.00 90.56 297 VAL A CA 1
ATOM 2349 C C . VAL A 1 297 ? 8.779 -11.237 18.194 1.00 90.56 297 VAL A C 1
ATOM 2351 O O . VAL A 1 297 ? 9.330 -12.150 17.589 1.00 90.56 297 VAL A O 1
ATOM 2354 N N . LEU A 1 298 ? 9.453 -10.149 18.586 1.00 92.75 298 LEU A N 1
ATOM 2355 C CA . LEU A 1 298 ? 10.881 -9.964 18.297 1.00 92.75 298 LEU A CA 1
ATOM 2356 C C . LEU A 1 298 ? 11.739 -11.094 18.873 1.00 92.75 298 LEU A C 1
ATOM 2358 O O . LEU A 1 298 ? 12.639 -11.585 18.199 1.00 92.75 298 LEU A O 1
ATOM 2362 N N . ARG A 1 299 ? 11.468 -11.534 20.108 1.00 95.12 299 ARG A N 1
ATOM 2363 C CA . ARG A 1 299 ? 12.189 -12.664 20.714 1.00 95.12 299 ARG A CA 1
ATOM 2364 C C . ARG A 1 299 ? 11.948 -13.961 19.946 1.00 95.12 299 ARG A C 1
ATOM 2366 O O . ARG A 1 299 ? 12.892 -14.728 19.765 1.00 95.12 299 ARG A O 1
ATOM 2373 N N . GLN A 1 300 ? 10.715 -14.218 19.514 1.00 93.50 300 GLN A N 1
ATOM 2374 C CA . GLN A 1 300 ? 10.382 -15.395 18.714 1.00 93.50 300 GLN A CA 1
ATOM 2375 C C . GLN A 1 300 ? 11.104 -15.373 17.362 1.00 93.50 300 GLN A C 1
ATOM 2377 O O . GLN A 1 300 ? 11.721 -16.374 16.994 1.00 93.50 300 GLN A O 1
ATOM 2382 N N . ASP A 1 301 ? 11.103 -14.232 16.676 1.00 91.19 301 ASP A N 1
ATOM 2383 C CA . ASP A 1 301 ? 11.771 -14.062 15.385 1.00 91.19 301 ASP A CA 1
ATOM 2384 C C . ASP A 1 301 ? 13.288 -14.216 15.517 1.00 91.19 301 ASP A C 1
ATOM 2386 O O . ASP A 1 301 ? 13.892 -14.970 14.756 1.00 91.19 301 ASP A O 1
ATOM 2390 N N . ILE A 1 302 ? 13.903 -13.597 16.531 1.00 93.19 302 ILE A N 1
ATOM 2391 C CA . ILE A 1 302 ? 15.334 -13.770 16.826 1.00 93.19 302 ILE A CA 1
ATOM 2392 C C . ILE A 1 302 ? 15.652 -15.249 17.063 1.00 93.19 302 ILE A C 1
ATOM 2394 O O . ILE A 1 302 ? 16.580 -15.776 16.458 1.00 93.19 302 ILE A O 1
ATOM 2398 N N . ARG A 1 303 ? 14.871 -15.954 17.891 1.00 95.62 303 ARG A N 1
ATOM 2399 C CA . ARG A 1 303 ? 15.072 -17.395 18.132 1.00 95.62 303 ARG A CA 1
ATOM 2400 C C . ARG A 1 303 ? 14.939 -18.219 16.852 1.00 95.62 303 ARG A C 1
ATOM 2402 O O . ARG A 1 303 ? 15.709 -19.153 16.658 1.00 95.62 303 ARG A O 1
ATOM 2409 N N . SER A 1 304 ? 13.973 -17.890 15.998 1.00 93.81 304 SER A N 1
ATOM 2410 C CA . SER A 1 304 ? 13.766 -18.562 14.713 1.00 93.81 304 SER A CA 1
ATOM 2411 C C . SER A 1 304 ? 14.955 -18.347 13.773 1.00 93.81 304 SER A C 1
ATOM 2413 O O . SER A 1 304 ? 15.475 -19.308 13.214 1.00 93.81 304 SER A O 1
ATOM 2415 N N . LEU A 1 305 ? 15.451 -17.110 13.675 1.00 93.31 305 LEU A N 1
ATOM 2416 C CA . LEU A 1 305 ? 16.635 -16.769 12.885 1.00 93.31 305 LEU A CA 1
ATOM 2417 C C . LEU A 1 305 ? 17.891 -17.480 13.404 1.00 93.31 305 LEU A C 1
ATOM 2419 O O . LEU A 1 305 ? 18.628 -18.056 12.609 1.00 93.31 305 LEU A O 1
ATOM 2423 N N . LEU A 1 306 ? 18.108 -17.507 14.723 1.00 94.94 306 LEU A N 1
ATOM 2424 C CA . LEU A 1 306 ? 19.231 -18.231 15.332 1.00 94.94 306 LEU A CA 1
ATOM 2425 C C . LEU A 1 306 ? 19.164 -19.737 15.024 1.00 94.94 306 LEU A C 1
ATOM 2427 O O . LEU A 1 306 ? 20.172 -20.332 14.654 1.00 94.94 306 LEU A O 1
ATOM 2431 N N . LYS A 1 307 ? 17.973 -20.353 15.090 1.00 96.12 307 LYS A N 1
ATOM 2432 C CA . LYS A 1 307 ? 17.769 -21.762 14.692 1.00 96.12 307 LYS A CA 1
ATOM 2433 C C . LYS A 1 307 ? 18.049 -22.016 13.207 1.00 96.12 307 LYS A C 1
ATOM 2435 O O . LYS A 1 307 ? 18.419 -23.126 12.848 1.00 96.12 307 LYS A O 1
ATOM 2440 N N . GLN A 1 308 ? 17.876 -21.006 12.356 1.00 96.25 308 GLN A N 1
ATOM 2441 C CA . GLN A 1 308 ? 18.178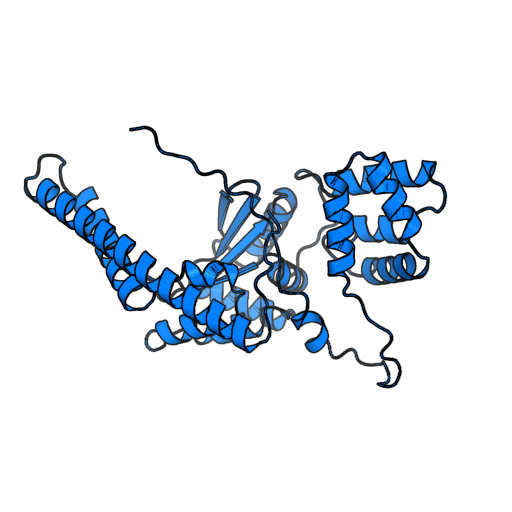 -21.061 10.921 1.00 96.25 308 GLN A CA 1
ATOM 2442 C C . GLN A 1 308 ? 19.653 -20.752 10.605 1.00 96.25 308 GLN A C 1
ATOM 2444 O O . GLN A 1 308 ? 20.006 -20.594 9.438 1.00 96.25 308 GLN A O 1
ATOM 2449 N N . GLY A 1 309 ? 20.514 -20.663 11.623 1.00 96.19 309 GLY A N 1
ATOM 2450 C CA . GLY A 1 309 ? 21.948 -20.431 11.455 1.00 96.19 309 GLY A CA 1
ATOM 2451 C C . GLY A 1 309 ? 22.344 -18.959 11.348 1.00 96.19 309 GLY A C 1
ATOM 2452 O O . GLY A 1 309 ? 23.478 -18.670 10.972 1.00 96.19 309 GLY A O 1
ATOM 2453 N N . ALA A 1 310 ? 21.456 -18.012 11.674 1.00 95.62 310 ALA A N 1
ATOM 2454 C CA . ALA A 1 310 ? 21.868 -16.618 11.805 1.00 95.62 310 ALA A CA 1
ATOM 2455 C C . ALA A 1 310 ? 22.878 -16.483 12.957 1.00 95.62 310 ALA A C 1
ATOM 2457 O O . ALA A 1 310 ? 22.628 -16.953 14.066 1.00 95.62 310 ALA A O 1
ATOM 2458 N N . CYS A 1 311 ? 24.004 -15.817 12.708 1.00 93.38 311 CYS A N 1
ATOM 2459 C CA . CYS A 1 311 ? 24.999 -15.493 13.723 1.00 93.38 311 CYS A CA 1
ATOM 2460 C C . CYS A 1 311 ? 24.896 -14.017 14.130 1.00 93.38 311 CYS A C 1
ATOM 2462 O O . CYS A 1 311 ? 24.511 -13.154 13.340 1.00 93.38 311 CYS A O 1
ATOM 2464 N N . LEU A 1 312 ? 25.222 -13.721 15.389 1.00 89.56 312 LEU A N 1
ATOM 2465 C CA . LEU A 1 312 ? 25.379 -12.346 15.852 1.00 89.56 312 LEU A CA 1
ATOM 2466 C C . LEU A 1 312 ? 26.801 -11.906 15.517 1.00 89.56 312 LEU A C 1
ATOM 2468 O O . LEU A 1 312 ? 27.760 -12.446 16.065 1.00 89.56 312 LEU A O 1
ATOM 2472 N N . GLU A 1 313 ? 26.934 -10.941 14.612 1.00 90.44 313 GLU A N 1
ATOM 2473 C CA . GLU A 1 313 ? 28.227 -10.344 14.297 1.00 90.44 313 GLU A CA 1
ATOM 2474 C C . GLU A 1 313 ? 28.751 -9.625 15.546 1.00 90.44 313 GLU A C 1
ATOM 2476 O O . GLU A 1 313 ? 28.176 -8.637 16.016 1.00 90.44 313 GLU A O 1
ATOM 2481 N N . GLN A 1 314 ? 29.824 -10.154 16.132 1.00 87.50 314 GLN A N 1
ATOM 2482 C CA . GLN A 1 314 ? 30.514 -9.475 17.216 1.00 87.50 314 GLN A CA 1
ATOM 2483 C C . GLN A 1 314 ? 31.231 -8.270 16.617 1.00 87.50 314 GLN A C 1
ATOM 2485 O O . GLN A 1 314 ? 32.195 -8.419 15.870 1.00 87.50 314 GLN A O 1
ATOM 2490 N N . ARG A 1 315 ? 30.766 -7.058 16.939 1.00 86.31 315 ARG A N 1
ATOM 2491 C CA . ARG A 1 315 ? 31.556 -5.856 16.666 1.00 86.31 315 ARG A CA 1
ATOM 2492 C C . ARG A 1 315 ? 32.845 -5.955 17.472 1.00 86.31 315 ARG A C 1
ATOM 2494 O O . ARG A 1 315 ? 32.801 -5.831 18.695 1.00 86.31 315 ARG A O 1
ATOM 2501 N N . GLN A 1 316 ? 33.959 -6.180 16.779 1.00 78.44 316 GLN A N 1
ATOM 2502 C CA . GLN A 1 316 ? 35.286 -5.962 17.340 1.00 78.44 316 GLN A CA 1
ATOM 2503 C C . GLN A 1 316 ? 35.345 -4.495 17.781 1.00 78.44 316 GLN A C 1
ATOM 2505 O O . GLN A 1 316 ? 35.035 -3.597 16.995 1.00 78.44 316 GLN A O 1
ATOM 2510 N N . LYS A 1 317 ? 35.573 -4.295 19.078 1.00 74.31 317 LYS A N 1
ATOM 2511 C CA . LYS A 1 317 ? 35.714 -2.977 19.695 1.00 74.31 317 LYS A CA 1
ATOM 2512 C C . LYS A 1 317 ? 37.126 -2.461 19.501 1.00 74.31 317 LYS A C 1
ATOM 2514 O O . LYS A 1 317 ? 38.044 -3.307 19.550 1.00 74.31 317 LYS A O 1
#

Sequence (317 aa):
MPGWLFRRRWLCHSGVEKKWLQATGWPGLSPSRRLGTLPCCFWWWHLCKLSGKGGSEAMRELDRVWTRRQSSRASLLAQWPAMKTAQLQIAAAWPQCSQLRMVEFSKLKHCKQHSYEPDGLSCSWAYIAGFFDAEGCIAISPHSIAIALTMTQCNRVILDRIHAFLEAEQPGVWRPVGKFGPAHRLTCSLSAGSREALQKMLSSGLVVKRQEAQVALTLDKINHLEVREGLAKLSGNQSCYLRLDGAGVLRATNIKRAAIQLTQLPFASPKASFLQRQLQDLRQEHRHQHLVLKASVLRQDIRSLLKQGACLEQRQK

Secondary structure (DSSP, 8-state):
--------------TTTTTHHHH---TT--TT-------HHHHHHHHHHGGGS-HHHHHHHHHHH--HHHHHHHHHHHTS--TTHHHHHHHHT--SSHHHHHHHHHHHHHTTSTTPPPTT----HHHHHHHHHHHEEEEE-SSSS-EEEEEEES-HHHHHHHHHHHHHHSTTTEEEEEEETTEEEEEE--HHHHHHHHHHHHHTT--TTHHHHHHHHT--SSSHHHHHHHHHHHS-GGGGGG---HHHHHHHHHHHHHHHHHHTS-TT-HHHHHHHHHHHHHHHHHHHHHHHHHHHHHHHHHHHHHHTT--------

Organism: Polarella glacialis (NCBI:txid89957)

Radius of gyration: 24.01 Å; chains: 1; bounding box: 55×50×61 Å

InterPro domains:
  IPR027434 Homing endonuclease [G3DSA:3.10.28.10] (122-239)
  IPR027434 Homing endonuclease [SSF55608] (124-167)

Foldseek 3Di:
DDDDDDDDDDDPPDPLQPQVVVQDPDPDDDPPDPDPDDTPVVVVVLVVVLVPDDVVVSLVVCLVPLDLVQLVVLVVVLVDDALCNQVSPLSNVQDNDSVVNVVSVVVNVLSPDLADDDPPDDDDLLRVLVQCLPFKDWAQDLQDLWIKIKGKALRVNVVVNVVVVCCVVPNPQKDWPQDDDSITMIMGTHRVSNLVSLVSSLVSDNTSCNQLSVLSNVGDPVCSLVSNVSNLVSDDPPCVLVDAHPVLSVLVVVLVVLVVVLVPDDPPDPVNVVSVVVSVVSVVVSVVVSVVVSVVVVVVVVVVCVVVVDDDDPPDD

pLDDT: mean 82.44, std 21.82, range [24.0, 98.56]